Protein AF-A0A4V6JIU8-F1 (afdb_monomer)

InterPro domains:
  IPR015406 Tip attachment protein J, central straight fiber domain [PF09327] (218-352)
  IPR053171 Viral Tip Attachment Protein [PTHR36251] (140-351)

Foldseek 3Di:
DDPVVVVVVVVVVVVVVVVVVVVVVVVVVVVVVVVVVVVVVVVVVVVVVVVVVVVVVVVVVVVVVVVVVVVVVVVVVVVVVVVVVVVVVVVVVVVVVVVVVVVVVVVVVVVVVVVVVVVVVVVVVVVVVVVVVVVVVVVVVVVVVVVVVVVVVVVVVVVVVVVVVVVVVVVVVVVVVVVVVVVVVVVVVVVVVVVVVVVVVVVVVVVVVVVVVVVVCVVVCVVPVPPDDDDDDDDDPDDDDDDPDDDGDDFDFDWDQDPVGDTDTDTDDQKDWDWDADPVGTHTQWMCHPNDIDHDDDDDPDDDDPDDDDPFKDWDPPDPVPLQDTWIATPVGDIHDNDDDDDDDDDDPDDDD

Mean predicted aligned error: 21.19 Å

Radius of gyration: 109.23 Å; Cα contacts (8 Å, |Δi|>4): 117; chains: 1; bounding box: 190×85×287 Å

pLDDT: mean 83.74, std 17.29, range [31.28, 98.56]

Structure (mmCIF, N/CA/C/O backbone):
data_AF-A0A4V6JIU8-F1
#
_entry.id   AF-A0A4V6JIU8-F1
#
loop_
_atom_site.group_PDB
_atom_site.id
_atom_site.type_symbol
_atom_site.label_atom_id
_atom_site.label_alt_id
_atom_site.label_comp_id
_atom_site.label_asym_id
_atom_site.label_entity_id
_atom_site.label_seq_id
_atom_site.pdbx_PDB_ins_code
_atom_site.Cartn_x
_atom_site.Cartn_y
_atom_site.Cartn_z
_atom_site.occupancy
_atom_site.B_iso_or_equiv
_atom_site.auth_seq_id
_atom_site.auth_comp_id
_atom_site.auth_asym_id
_atom_site.auth_atom_id
_atom_site.pdbx_PDB_model_num
ATOM 1 N N . MET A 1 1 ? -87.586 -49.435 135.994 1.00 54.94 1 MET A N 1
ATOM 2 C CA . MET A 1 1 ? -86.436 -48.506 135.901 1.00 54.94 1 MET A CA 1
ATOM 3 C C . MET A 1 1 ? -86.926 -47.229 135.237 1.00 54.94 1 MET A C 1
ATOM 5 O O . MET A 1 1 ? -87.559 -47.324 134.200 1.00 54.94 1 MET A O 1
ATOM 9 N N . THR A 1 2 ? -86.737 -46.078 135.875 1.00 79.44 2 THR A N 1
ATOM 10 C CA . THR A 1 2 ? -87.380 -44.798 135.532 1.00 79.44 2 THR A CA 1
ATOM 11 C C . THR A 1 2 ? -86.776 -44.181 134.265 1.00 79.44 2 THR A C 1
ATOM 13 O O . THR A 1 2 ? -85.552 -44.145 134.151 1.00 79.44 2 THR A O 1
ATOM 16 N N . GLU A 1 3 ? -87.604 -43.649 133.362 1.00 81.38 3 GLU A N 1
ATOM 17 C CA . GLU A 1 3 ? -87.218 -42.985 132.094 1.00 81.38 3 GLU A CA 1
ATOM 18 C C . GLU A 1 3 ? -86.016 -42.027 132.219 1.00 81.38 3 GLU A C 1
ATOM 20 O O . GLU A 1 3 ? -85.135 -41.995 131.362 1.00 81.38 3 GLU A O 1
ATOM 25 N N . ARG A 1 4 ? -85.892 -41.339 133.362 1.00 86.69 4 ARG A N 1
ATOM 26 C CA . ARG A 1 4 ? -84.754 -40.468 133.696 1.00 86.69 4 ARG A CA 1
ATOM 27 C C . ARG A 1 4 ? -83.376 -41.140 133.552 1.00 86.69 4 ARG A C 1
ATOM 29 O O . ARG A 1 4 ? -82.464 -40.517 133.025 1.00 86.69 4 ARG A O 1
ATOM 36 N N . LYS A 1 5 ? -83.208 -42.397 133.990 1.00 87.25 5 LYS A N 1
ATOM 37 C CA . LYS A 1 5 ? -81.909 -43.105 133.908 1.00 87.25 5 LYS A CA 1
ATOM 38 C C . LYS A 1 5 ? -81.532 -43.485 132.468 1.00 87.25 5 LYS A C 1
ATOM 40 O O . LYS A 1 5 ? -80.350 -43.521 132.145 1.00 87.25 5 LYS A O 1
ATOM 45 N N . LYS A 1 6 ? -82.516 -43.752 131.595 1.00 88.62 6 LYS A N 1
ATOM 46 C CA . LYS A 1 6 ? -82.271 -43.989 130.159 1.00 88.62 6 LYS A CA 1
ATOM 47 C C . LYS A 1 6 ? -81.808 -42.713 129.460 1.00 88.62 6 LYS A C 1
ATOM 49 O O . LYS A 1 6 ? -80.865 -42.763 128.672 1.00 88.62 6 LYS A O 1
ATOM 54 N N . LEU A 1 7 ? -82.444 -41.583 129.776 1.00 90.50 7 LEU A N 1
ATOM 55 C CA . LEU A 1 7 ? -82.056 -40.281 129.240 1.00 90.50 7 LEU A CA 1
ATOM 56 C C . LEU A 1 7 ? -80.622 -39.920 129.649 1.00 90.50 7 LEU A C 1
ATOM 58 O O . LEU A 1 7 ? -79.820 -39.578 128.792 1.00 90.50 7 LEU A O 1
ATOM 62 N N . GLU A 1 8 ? -80.277 -40.080 130.928 1.00 91.00 8 GLU A N 1
ATOM 63 C CA . GLU A 1 8 ? -78.929 -39.820 131.457 1.00 91.00 8 GLU A CA 1
ATOM 64 C C . GLU A 1 8 ? -77.851 -40.681 130.773 1.00 91.00 8 GLU A C 1
ATOM 66 O O . GLU A 1 8 ? -76.816 -40.167 130.355 1.00 91.00 8 GLU A O 1
ATOM 71 N N . SER A 1 9 ? -78.121 -41.975 130.561 1.00 91.81 9 SER A N 1
ATOM 72 C CA . SER A 1 9 ? -77.225 -42.849 129.791 1.00 91.81 9 SER A CA 1
ATOM 73 C C . SER A 1 9 ? -77.065 -42.385 128.342 1.00 91.81 9 SER A C 1
ATOM 75 O O . SER A 1 9 ? -75.952 -42.382 127.830 1.00 91.81 9 SER A O 1
ATOM 77 N N . THR A 1 10 ? -78.159 -41.986 127.688 1.00 92.88 10 THR A N 1
ATOM 78 C CA . THR A 1 10 ? -78.137 -41.512 126.294 1.00 92.88 10 THR A CA 1
ATOM 79 C C . THR A 1 10 ? -77.336 -40.219 126.170 1.00 92.88 10 THR A C 1
ATOM 81 O O . THR A 1 10 ? -76.515 -40.088 125.269 1.00 92.88 10 THR A O 1
ATOM 84 N N . VAL A 1 11 ? -77.522 -39.283 127.106 1.00 94.62 11 VAL A N 1
ATOM 85 C CA . VAL A 1 11 ? -76.766 -38.025 127.163 1.00 94.62 11 VAL A CA 1
ATOM 86 C C . VAL A 1 11 ? -75.270 -38.294 127.330 1.00 94.62 11 VAL A C 1
ATOM 88 O O . VAL A 1 11 ? -74.477 -37.725 126.587 1.00 94.62 11 VAL A O 1
ATOM 91 N N . ASN A 1 12 ? -74.873 -39.198 128.230 1.00 93.12 12 ASN A N 1
ATOM 92 C CA . ASN A 1 12 ? -73.460 -39.538 128.430 1.00 93.12 12 ASN A CA 1
ATOM 93 C C . ASN A 1 12 ? -72.838 -40.231 127.207 1.00 93.12 12 ASN A C 1
ATOM 95 O O . ASN A 1 12 ? -71.705 -39.920 126.841 1.00 93.12 12 ASN A O 1
ATOM 99 N N . THR A 1 13 ? -73.571 -41.134 126.546 1.00 95.25 13 THR A N 1
ATOM 100 C CA . THR A 1 13 ? -73.122 -41.746 125.286 1.00 95.25 13 THR A CA 1
ATOM 101 C C . THR A 1 13 ? -72.958 -40.693 124.192 1.00 95.25 13 THR A C 1
ATOM 103 O O . THR A 1 13 ? -71.910 -40.648 123.555 1.00 95.25 13 THR A O 1
ATOM 106 N N . ASN A 1 14 ? -73.933 -39.794 124.029 1.00 94.88 14 ASN A N 1
ATOM 107 C CA . ASN A 1 14 ? -73.854 -38.702 123.059 1.00 94.88 14 ASN A CA 1
ATOM 108 C C . ASN A 1 14 ? -72.670 -37.768 123.352 1.00 94.88 14 ASN A C 1
ATOM 110 O O . ASN A 1 14 ? -71.944 -37.409 122.433 1.00 94.88 14 ASN A O 1
ATOM 114 N N . GLN A 1 15 ? -72.426 -37.418 124.620 1.00 96.12 15 GLN A N 1
ATOM 115 C CA . GLN A 1 15 ? -71.279 -36.602 125.028 1.00 96.12 15 GLN A CA 1
ATOM 116 C C . GLN A 1 15 ? -69.945 -37.264 124.649 1.00 96.12 15 GLN A C 1
ATOM 118 O O . GLN A 1 15 ? -69.047 -36.589 124.141 1.00 96.12 15 GLN A O 1
ATOM 123 N N . ALA A 1 16 ? -69.810 -38.575 124.871 1.00 94.25 16 ALA A N 1
ATOM 124 C CA . ALA A 1 16 ? -68.614 -39.328 124.504 1.00 94.25 16 ALA A CA 1
ATOM 125 C C . ALA A 1 16 ? -68.415 -39.386 122.979 1.00 94.25 16 ALA A C 1
ATOM 127 O O . ALA A 1 16 ? -67.312 -39.120 122.507 1.00 94.25 16 ALA A O 1
ATOM 128 N N . SER A 1 17 ? -69.479 -39.653 122.212 1.00 95.81 17 SER A N 1
ATOM 129 C CA . SER A 1 17 ? -69.439 -39.640 120.744 1.00 95.81 17 SER A CA 1
ATOM 130 C C . SER A 1 17 ? -69.050 -38.270 120.190 1.00 95.81 17 SER A C 1
ATOM 132 O O . SER A 1 17 ? -68.140 -38.198 119.373 1.00 95.81 17 SER A O 1
ATOM 134 N N . VAL A 1 18 ? -69.653 -37.186 120.693 1.00 96.44 18 VAL A N 1
ATOM 135 C CA . VAL A 1 18 ? -69.305 -35.808 120.301 1.00 96.44 18 VAL A CA 1
ATOM 136 C C . VAL A 1 18 ? -67.845 -35.493 120.627 1.00 96.44 18 VAL A C 1
ATOM 138 O O . VAL A 1 18 ? -67.149 -34.883 119.822 1.00 96.44 18 VAL A O 1
ATOM 141 N N . THR A 1 19 ? -67.350 -35.927 121.789 1.00 95.81 19 THR A N 1
ATOM 142 C CA . THR A 1 19 ? -65.944 -35.715 122.177 1.00 95.81 19 THR A CA 1
ATOM 143 C C . THR A 1 19 ? -64.989 -36.459 121.242 1.00 95.81 19 THR A C 1
ATOM 145 O O . THR A 1 19 ? -63.968 -35.906 120.836 1.00 95.81 19 THR A O 1
ATOM 148 N N . GLN A 1 20 ? -65.318 -37.700 120.878 1.00 95.88 20 GLN A N 1
ATOM 149 C CA . GLN A 1 20 ? -64.511 -38.496 119.958 1.00 95.88 20 GLN A CA 1
ATOM 150 C C . GLN A 1 20 ? -64.521 -37.916 118.540 1.00 95.88 20 GLN A C 1
ATOM 152 O O . GLN A 1 20 ? -63.466 -37.814 117.921 1.00 95.88 20 GLN A O 1
ATOM 157 N N . GLU A 1 21 ? -65.682 -37.476 118.058 1.00 95.81 21 GLU A N 1
ATOM 158 C CA . GLU A 1 21 ? -65.826 -36.812 116.761 1.00 95.81 21 GLU A CA 1
ATOM 159 C C . GLU A 1 21 ? -65.028 -35.503 116.709 1.00 95.81 21 GLU A C 1
ATOM 161 O O . GLU A 1 21 ? -64.311 -35.259 115.742 1.00 95.81 21 GLU A O 1
ATOM 166 N N . LEU A 1 22 ? -65.047 -34.707 117.786 1.00 96.56 22 LEU A N 1
ATOM 167 C CA . LEU A 1 22 ? -64.247 -33.486 117.896 1.00 96.56 22 LEU A CA 1
ATOM 168 C C . LEU A 1 22 ? -62.737 -33.780 117.875 1.00 96.56 22 LEU A C 1
ATOM 170 O O . LEU A 1 22 ? -61.973 -33.051 117.239 1.00 96.56 22 LEU A O 1
ATOM 174 N N . ALA A 1 23 ? -62.297 -34.855 118.536 1.00 96.06 23 ALA A N 1
ATOM 175 C CA . ALA A 1 23 ? -60.904 -35.294 118.501 1.00 96.06 23 ALA A CA 1
ATOM 176 C C . ALA A 1 23 ? -60.476 -35.733 117.089 1.00 96.06 23 ALA A C 1
ATOM 178 O O . ALA A 1 23 ? -59.432 -35.293 116.608 1.00 96.06 23 ALA A O 1
ATOM 179 N N . THR A 1 24 ? -61.297 -36.530 116.394 1.00 96.69 24 THR A N 1
ATOM 180 C CA . THR A 1 24 ? -61.051 -36.923 114.996 1.00 96.69 24 THR A CA 1
ATOM 181 C C . THR A 1 24 ? -60.990 -35.708 114.076 1.00 96.69 24 THR A C 1
ATOM 183 O O . THR A 1 24 ? -60.041 -35.583 113.303 1.00 96.69 24 THR A O 1
ATOM 186 N N . LEU A 1 25 ? -61.937 -34.775 114.212 1.00 97.12 25 LEU A N 1
ATOM 187 C CA . LEU A 1 25 ? -61.959 -33.530 113.444 1.00 97.12 25 LEU A CA 1
ATOM 188 C C . LEU A 1 25 ? -60.674 -32.717 113.657 1.00 97.12 25 LEU A C 1
ATOM 190 O O . LEU A 1 25 ? -60.126 -32.161 112.710 1.00 97.12 25 LEU A O 1
ATOM 194 N N . THR A 1 26 ? -60.170 -32.677 114.892 1.00 96.88 26 THR A N 1
ATOM 195 C CA . THR A 1 26 ? -58.933 -31.961 115.234 1.00 96.88 26 THR A CA 1
ATOM 196 C C . THR A 1 26 ? -57.729 -32.591 114.528 1.00 96.88 26 THR A C 1
ATOM 198 O O . THR A 1 26 ? -56.961 -31.885 113.878 1.00 96.88 26 THR A O 1
ATOM 201 N N . THR A 1 27 ? -57.593 -33.920 114.565 1.00 96.88 27 THR A N 1
ATOM 202 C CA . THR A 1 27 ? -56.516 -34.634 113.856 1.00 96.88 27 THR A CA 1
ATOM 203 C C . THR A 1 27 ? -56.599 -34.454 112.336 1.00 96.88 27 THR A C 1
ATOM 205 O O . THR A 1 27 ? -55.574 -34.252 111.683 1.00 96.88 27 THR A O 1
ATOM 208 N N . GLU A 1 28 ? -57.800 -34.484 111.750 1.00 97.25 28 GLU A N 1
ATOM 209 C CA . GLU A 1 28 ? -57.987 -34.207 110.320 1.00 97.25 28 GLU A CA 1
ATOM 210 C C . GLU A 1 28 ? -57.588 -32.773 109.959 1.00 97.25 28 GLU A C 1
ATOM 212 O O . GLU A 1 28 ? -56.907 -32.564 108.953 1.00 97.25 28 GLU A O 1
ATOM 217 N N . GLN A 1 29 ? -57.950 -31.789 110.788 1.00 97.19 29 GLN A N 1
ATOM 218 C CA . GLN A 1 29 ? -57.559 -30.392 110.592 1.00 97.19 29 GLN A CA 1
ATOM 219 C C . GLN A 1 29 ? -56.037 -30.204 110.670 1.00 97.19 29 GLN A C 1
ATOM 221 O O . GLN A 1 29 ? -55.469 -29.509 109.827 1.00 97.19 29 GLN A O 1
ATOM 226 N N . GLU A 1 30 ? -55.351 -30.856 111.611 1.00 96.88 30 GLU A N 1
ATOM 227 C CA . GLU A 1 30 ? -53.884 -30.828 111.716 1.00 96.88 30 GLU A CA 1
ATOM 228 C C . GLU A 1 30 ? -53.197 -31.473 110.494 1.00 96.88 30 GLU A C 1
ATOM 230 O O . GLU A 1 30 ? -52.220 -30.934 109.953 1.00 96.88 30 GLU A O 1
ATOM 235 N N . ALA A 1 31 ? -53.728 -32.596 109.997 1.00 96.75 31 ALA A N 1
ATOM 236 C CA . ALA A 1 31 ? -53.226 -33.265 108.796 1.00 96.75 31 ALA A CA 1
ATOM 237 C C . ALA A 1 31 ? -53.450 -32.424 107.524 1.00 96.75 31 ALA A C 1
ATOM 239 O O . ALA A 1 31 ? -52.552 -32.301 106.678 1.00 96.75 31 ALA A O 1
ATOM 240 N N . GLN A 1 32 ? -54.621 -31.791 107.399 1.00 97.62 32 GLN A N 1
ATOM 241 C CA . GLN A 1 32 ? -54.926 -30.852 106.318 1.00 97.62 32 GLN A CA 1
ATOM 242 C C . GLN A 1 32 ? -54.009 -29.624 106.372 1.00 97.62 32 GLN A C 1
ATOM 244 O O . GLN A 1 32 ? -53.455 -29.241 105.341 1.00 97.62 32 GLN A O 1
ATOM 249 N N . ALA A 1 33 ? -53.771 -29.053 107.556 1.00 97.38 33 ALA A N 1
ATOM 250 C CA . ALA A 1 33 ? -52.857 -27.926 107.742 1.00 97.38 33 ALA A CA 1
ATOM 251 C C . ALA A 1 33 ? -51.415 -28.278 107.333 1.00 97.38 33 ALA A C 1
ATOM 253 O O . ALA A 1 33 ? -50.749 -27.498 106.648 1.00 97.38 33 ALA A O 1
ATOM 254 N N . THR A 1 34 ? -50.950 -29.483 107.676 1.00 97.50 34 THR A N 1
ATOM 255 C CA . THR A 1 34 ? -49.629 -29.989 107.266 1.00 97.50 34 THR A CA 1
ATOM 256 C C . THR A 1 34 ? -49.530 -30.130 105.745 1.00 97.50 34 THR A C 1
ATOM 258 O O . THR A 1 34 ? -48.559 -29.677 105.135 1.00 97.50 34 THR A O 1
ATOM 261 N N . THR A 1 35 ? -50.560 -30.697 105.111 1.00 97.69 35 THR A N 1
ATOM 262 C CA . THR A 1 35 ? -50.629 -30.847 103.647 1.00 97.69 35 THR A CA 1
ATOM 263 C C . THR A 1 35 ? -50.639 -29.487 102.946 1.00 97.69 35 THR A C 1
ATOM 265 O O . THR A 1 35 ? -49.903 -29.286 101.978 1.00 97.69 35 THR A O 1
ATOM 268 N N . LEU A 1 36 ? -51.414 -28.527 103.464 1.00 97.75 36 LEU A N 1
ATOM 269 C CA . LEU A 1 36 ? -51.497 -27.165 102.935 1.00 97.75 36 LEU A CA 1
ATOM 270 C C . LEU A 1 36 ? -50.144 -26.444 103.020 1.00 97.75 36 LEU A C 1
ATOM 272 O O . LEU A 1 36 ? -49.711 -25.841 102.040 1.00 97.75 36 LEU A O 1
ATOM 276 N N . SER A 1 37 ? -49.434 -26.582 104.143 1.00 97.62 37 SER A N 1
ATOM 277 C CA . SER A 1 37 ? -48.078 -26.047 104.324 1.00 97.62 37 SER A CA 1
ATOM 278 C C . SER A 1 37 ? -47.068 -26.655 103.331 1.00 97.62 37 SER A C 1
ATOM 280 O O . SER A 1 37 ? -46.251 -25.946 102.726 1.00 97.62 37 SER A O 1
ATOM 282 N N . GLY A 1 38 ? -47.162 -27.965 103.074 1.00 98.06 38 GLY A N 1
ATOM 283 C CA . GLY A 1 38 ? -46.351 -28.660 102.068 1.00 98.06 38 GLY A CA 1
ATOM 284 C C . GLY A 1 38 ? -46.628 -28.193 100.632 1.00 98.06 38 GLY A C 1
ATOM 285 O O . GLY A 1 38 ? -45.689 -27.945 99.862 1.00 98.06 38 GLY A O 1
ATOM 286 N N . LEU A 1 39 ? -47.905 -28.005 100.280 1.00 98.00 39 LEU A N 1
ATOM 287 C CA . LEU A 1 39 ? -48.314 -27.425 98.997 1.00 98.00 39 LEU A CA 1
ATOM 288 C C . LEU A 1 39 ? -47.786 -25.998 98.847 1.00 98.00 39 LEU A C 1
ATOM 290 O O . LEU A 1 39 ? -47.181 -25.683 97.826 1.00 98.00 39 LEU A O 1
ATOM 294 N N . GLN A 1 40 ? -47.943 -25.160 99.871 1.00 97.94 40 GLN A N 1
ATOM 295 C CA . GLN A 1 40 ? -47.471 -23.775 99.873 1.00 97.94 40 GLN A CA 1
ATOM 296 C C . GLN A 1 40 ? -45.950 -23.698 99.666 1.00 97.94 40 GLN A C 1
ATOM 298 O O . GLN A 1 40 ? -45.467 -22.879 98.882 1.00 97.94 40 GLN A O 1
ATOM 303 N N . THR A 1 41 ? -45.196 -24.615 100.278 1.00 97.94 41 THR A N 1
ATOM 304 C CA . THR A 1 41 ? -43.746 -24.747 100.061 1.00 97.94 41 THR A CA 1
ATOM 305 C C . THR A 1 41 ? -43.412 -25.147 98.620 1.00 97.94 41 THR A C 1
ATOM 307 O O . THR A 1 41 ? -42.518 -24.562 98.005 1.00 97.94 41 THR A O 1
ATOM 310 N N . THR A 1 42 ? -44.117 -26.132 98.058 1.00 97.81 42 THR A N 1
ATOM 311 C CA . THR A 1 42 ? -43.897 -26.597 96.676 1.00 97.81 42 THR A CA 1
ATOM 312 C C . THR A 1 42 ? -44.240 -25.514 95.658 1.00 97.81 42 THR A C 1
ATOM 314 O O . THR A 1 42 ? -43.448 -25.251 94.756 1.00 97.81 42 THR A O 1
ATOM 317 N N . VAL A 1 43 ? -45.372 -24.829 95.838 1.00 98.12 43 VAL A N 1
ATOM 318 C CA . VAL A 1 43 ? -45.775 -23.683 95.016 1.00 98.12 43 VAL A CA 1
ATOM 319 C C . VAL A 1 43 ? -44.719 -22.584 95.092 1.00 98.12 43 VAL A C 1
ATOM 321 O O . VAL A 1 43 ? -44.287 -22.106 94.050 1.00 98.12 43 VAL A O 1
ATOM 324 N N . GLY A 1 44 ? -44.207 -22.254 96.283 1.00 98.06 44 GLY A N 1
ATOM 325 C CA . GLY A 1 44 ? -43.120 -21.282 96.437 1.00 98.06 44 GLY A CA 1
ATOM 326 C C . GLY A 1 44 ? -41.843 -21.664 95.674 1.00 98.06 44 GLY A C 1
ATOM 327 O O . GLY A 1 44 ? -41.258 -20.828 94.981 1.00 98.06 44 GLY A O 1
ATOM 328 N N . LYS A 1 45 ? -41.430 -22.939 95.735 1.00 98.06 45 LYS A N 1
ATOM 329 C CA . LYS A 1 45 ? -40.288 -23.455 94.955 1.00 98.06 45 LYS A CA 1
ATOM 330 C C . LYS A 1 45 ? -40.541 -23.381 93.447 1.00 98.06 45 LYS A C 1
ATOM 332 O O . LYS A 1 45 ? -39.639 -22.976 92.714 1.00 98.06 45 LYS A O 1
ATOM 337 N N . ASN A 1 46 ? -41.744 -23.733 92.994 1.00 97.75 46 ASN A N 1
ATOM 338 C CA . ASN A 1 46 ? -42.125 -23.678 91.583 1.00 97.75 46 ASN A CA 1
ATOM 339 C C . ASN A 1 46 ? -42.155 -22.238 91.066 1.00 97.75 46 ASN A C 1
ATOM 341 O O . ASN A 1 46 ? -41.571 -21.974 90.021 1.00 97.75 46 ASN A O 1
ATOM 345 N N . THR A 1 47 ? -42.728 -21.296 91.818 1.00 98.25 47 THR A N 1
ATOM 346 C CA . THR A 1 47 ? -42.703 -19.865 91.482 1.00 98.25 47 THR A CA 1
ATOM 347 C C . THR A 1 47 ? -41.268 -19.372 91.319 1.00 98.25 47 THR A C 1
ATOM 349 O O . THR A 1 47 ? -40.941 -18.764 90.305 1.00 98.25 47 THR A O 1
ATOM 352 N N . ALA A 1 48 ? -40.373 -19.709 92.254 1.00 97.81 48 ALA A N 1
ATOM 353 C CA . ALA A 1 48 ? -38.964 -19.331 92.152 1.00 97.81 48 ALA A CA 1
ATOM 354 C C . ALA A 1 48 ? -38.254 -19.966 90.940 1.00 97.81 48 ALA A C 1
ATOM 356 O O . ALA A 1 48 ? -37.402 -19.326 90.323 1.00 97.81 48 ALA A O 1
ATOM 357 N N . ALA A 1 49 ? -38.575 -21.217 90.593 1.00 98.12 49 ALA A N 1
ATOM 358 C CA . ALA A 1 49 ? -38.031 -21.880 89.408 1.00 98.12 49 ALA A CA 1
ATOM 359 C C . ALA A 1 49 ? -38.534 -21.231 88.108 1.00 98.12 49 ALA A C 1
ATOM 361 O O . ALA A 1 49 ? -37.722 -20.964 87.225 1.00 98.12 49 ALA A O 1
ATOM 362 N N . ILE A 1 50 ? -39.831 -20.915 88.026 1.00 98.12 50 ILE A N 1
ATOM 363 C CA . ILE A 1 50 ? -40.448 -20.207 86.895 1.00 98.12 50 ILE A CA 1
ATOM 364 C C . ILE A 1 50 ? -39.776 -18.845 86.704 1.00 98.12 50 ILE A C 1
ATOM 366 O O . ILE A 1 50 ? -39.286 -18.566 85.617 1.00 98.12 50 ILE A O 1
ATOM 370 N N . THR A 1 51 ? -39.612 -18.053 87.769 1.00 97.94 51 THR A N 1
ATOM 371 C CA . THR A 1 51 ? -38.929 -16.751 87.684 1.00 97.94 51 THR A CA 1
ATOM 372 C C . THR A 1 51 ? -37.485 -16.871 87.184 1.00 97.94 51 THR A C 1
ATOM 374 O O . THR A 1 51 ? -37.024 -16.027 86.416 1.00 97.94 51 THR A O 1
ATOM 377 N N . ARG A 1 52 ? -36.749 -17.922 87.580 1.00 98.31 52 ARG A N 1
ATOM 378 C CA . ARG A 1 52 ? -35.395 -18.166 87.051 1.00 98.31 52 ARG A CA 1
ATOM 379 C C . ARG A 1 52 ? -35.410 -18.522 85.565 1.00 98.31 52 ARG A C 1
ATOM 381 O O . ARG A 1 52 ? -34.533 -18.058 84.842 1.00 98.31 52 ARG A O 1
ATOM 388 N N . ILE A 1 53 ? -36.379 -19.321 85.117 1.00 98.25 53 ILE A N 1
ATOM 389 C CA . ILE A 1 53 ? -36.540 -19.679 83.701 1.00 98.25 53 ILE A CA 1
ATOM 390 C C . ILE A 1 53 ? -36.904 -18.441 82.879 1.00 98.25 53 ILE A C 1
ATOM 392 O O . ILE A 1 53 ? -36.251 -18.195 81.871 1.00 98.25 53 ILE A O 1
ATOM 396 N N . ASP A 1 54 ? -37.855 -17.623 83.332 1.00 98.31 54 ASP A N 1
ATOM 397 C CA . ASP A 1 54 ? -38.236 -16.376 82.654 1.00 98.31 54 ASP A CA 1
ATOM 398 C C . ASP A 1 54 ? -37.034 -15.443 82.491 1.00 98.31 54 ASP A C 1
ATOM 400 O O . ASP A 1 54 ? -36.792 -14.904 81.408 1.00 98.31 54 ASP A O 1
ATOM 404 N N . LYS A 1 55 ? -36.219 -15.308 83.547 1.00 97.88 55 LYS A N 1
ATOM 405 C CA . LYS A 1 55 ? -34.981 -14.529 83.488 1.00 97.88 55 LYS A CA 1
ATOM 406 C C . LYS A 1 55 ? -33.985 -15.115 82.485 1.00 97.88 55 LYS A C 1
ATOM 408 O O . LYS A 1 55 ? -33.442 -14.364 81.683 1.00 97.88 55 LYS A O 1
ATOM 413 N N . ALA A 1 56 ? -33.773 -16.431 82.490 1.00 97.94 56 ALA A N 1
ATOM 414 C CA . ALA A 1 56 ? -32.859 -17.094 81.560 1.00 97.94 56 ALA A CA 1
ATOM 415 C C . ALA A 1 56 ? -33.317 -16.975 80.095 1.00 97.94 56 ALA A C 1
ATOM 417 O O . ALA A 1 56 ? -32.494 -16.726 79.216 1.00 97.94 56 ALA A O 1
ATOM 418 N N . VAL A 1 57 ? -34.620 -17.098 79.825 1.00 98.31 57 VAL A N 1
ATOM 419 C CA . VAL A 1 57 ? -35.203 -16.904 78.488 1.00 98.31 57 VAL A CA 1
ATOM 420 C C . VAL A 1 57 ? -35.037 -15.455 78.040 1.00 98.31 57 VAL A C 1
ATOM 422 O O . VAL A 1 57 ? -34.609 -15.215 76.913 1.00 98.31 57 VAL A O 1
ATOM 425 N N . SER A 1 58 ? -35.313 -14.488 78.919 1.00 98.06 58 SER A N 1
ATOM 426 C CA . SER A 1 58 ? -35.106 -13.067 78.630 1.00 98.06 58 SER A CA 1
ATOM 427 C C . SER A 1 58 ? -33.641 -12.759 78.309 1.00 98.06 58 SER A C 1
ATOM 429 O O . SER A 1 58 ? -33.361 -12.095 77.312 1.00 98.06 58 SER A O 1
ATOM 431 N N . ASP A 1 59 ? -32.706 -13.263 79.116 1.00 97.88 59 ASP A N 1
ATOM 432 C CA . ASP A 1 59 ? -31.269 -13.061 78.911 1.00 97.88 59 ASP A CA 1
ATOM 433 C C . ASP A 1 59 ? -30.793 -13.714 77.608 1.00 97.88 59 ASP A C 1
ATOM 435 O O . ASP A 1 59 ? -30.047 -13.104 76.842 1.00 97.88 59 ASP A O 1
ATOM 439 N N . ASN A 1 60 ? -31.273 -14.924 77.305 1.00 98.12 60 ASN A N 1
ATOM 440 C CA . ASN A 1 60 ? -30.960 -15.610 76.056 1.00 98.12 60 ASN 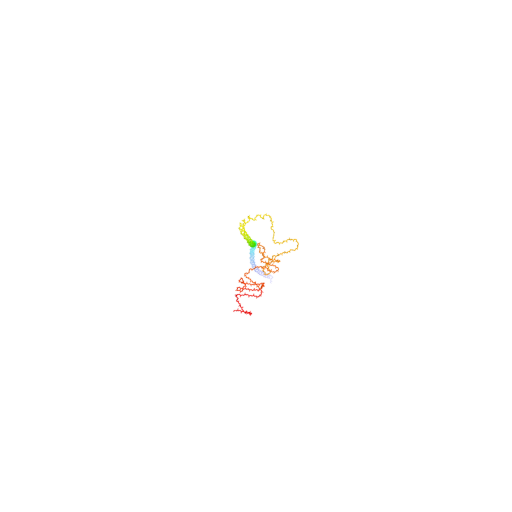A CA 1
ATOM 441 C C . ASN A 1 60 ? -31.518 -14.860 74.836 1.00 98.12 60 ASN A C 1
ATOM 443 O O . ASN A 1 60 ? -30.805 -14.687 73.851 1.00 98.12 60 ASN A O 1
ATOM 447 N N . ASN A 1 61 ? -32.754 -14.359 74.903 1.00 97.88 61 ASN A N 1
ATOM 448 C CA . ASN A 1 61 ? -33.345 -13.553 73.833 1.00 97.88 61 ASN A CA 1
ATOM 449 C C . ASN A 1 61 ? -32.561 -12.252 73.615 1.00 97.88 61 ASN A C 1
ATOM 451 O O . ASN A 1 61 ? -32.335 -11.849 72.471 1.00 97.88 61 ASN A O 1
ATOM 455 N N . GLN A 1 62 ? -32.101 -11.613 74.694 1.00 97.94 62 GLN A N 1
ATOM 456 C CA . GLN A 1 62 ? -31.260 -10.423 74.610 1.00 97.94 62 GLN A CA 1
ATOM 457 C C . GLN A 1 62 ? -29.902 -10.745 73.967 1.00 97.94 62 GLN A C 1
ATOM 459 O O . GLN A 1 62 ? -29.499 -10.055 73.031 1.00 97.94 62 GLN A O 1
ATOM 464 N N . ALA A 1 63 ? -29.245 -11.834 74.376 1.00 97.81 63 ALA A N 1
ATOM 465 C CA . ALA A 1 63 ? -27.981 -12.285 73.793 1.00 97.81 63 ALA A CA 1
ATOM 466 C C . ALA A 1 63 ? -28.113 -12.652 72.303 1.00 97.81 63 ALA A C 1
ATOM 468 O O . ALA A 1 63 ? -27.289 -12.233 71.490 1.00 97.81 63 ALA A O 1
ATOM 469 N N . GLN A 1 64 ? -29.170 -13.377 71.922 1.00 98.19 64 GLN A N 1
ATOM 470 C CA . GLN A 1 64 ? -29.460 -13.715 70.525 1.00 98.19 64 GLN A CA 1
ATOM 471 C C . GLN A 1 64 ? -29.743 -12.467 69.684 1.00 98.19 64 GLN A C 1
ATOM 473 O O . GLN A 1 64 ? -29.252 -12.366 68.561 1.00 98.19 64 GLN A O 1
ATOM 478 N N . THR A 1 65 ? -30.466 -11.487 70.233 1.00 98.12 65 THR A N 1
ATOM 479 C CA . THR A 1 65 ? -30.720 -10.204 69.561 1.00 98.12 65 THR A CA 1
ATOM 480 C C . THR A 1 65 ? -29.416 -9.444 69.316 1.00 98.12 65 THR A C 1
ATOM 482 O O . THR A 1 65 ? -29.185 -8.961 68.208 1.00 98.12 65 THR A O 1
ATOM 485 N N . SER A 1 66 ? -28.526 -9.380 70.311 1.00 98.00 66 SER A N 1
ATOM 486 C CA . SER A 1 66 ? -27.206 -8.758 70.160 1.00 98.00 66 SER A CA 1
ATOM 487 C C . SER A 1 66 ? -26.329 -9.485 69.136 1.00 98.00 66 SER A C 1
ATOM 489 O O . SER A 1 66 ? -25.703 -8.834 68.301 1.00 98.00 66 SER A O 1
ATOM 491 N N . ALA A 1 67 ? -26.314 -10.821 69.148 1.00 98.19 67 ALA A N 1
ATOM 492 C CA . ALA A 1 67 ? -25.570 -11.617 68.173 1.00 98.19 67 ALA A CA 1
ATOM 493 C C . ALA A 1 67 ? -26.102 -11.410 66.745 1.00 98.19 67 ALA A C 1
ATOM 495 O O . ALA A 1 67 ? -25.320 -11.206 65.817 1.00 98.19 67 ALA A O 1
ATOM 496 N N . LEU A 1 68 ? -27.427 -11.386 66.569 1.00 98.38 68 LEU A N 1
ATOM 497 C CA . LEU A 1 68 ? -28.061 -11.129 65.278 1.00 98.38 68 LEU A CA 1
ATOM 498 C C . LEU A 1 68 ? -27.749 -9.718 64.763 1.00 98.38 68 LEU A C 1
ATOM 500 O O . LEU A 1 68 ? -27.456 -9.552 63.580 1.00 98.38 68 LEU A O 1
ATOM 504 N N . ALA A 1 69 ? -27.753 -8.712 65.641 1.00 98.06 69 ALA A N 1
ATOM 505 C CA . ALA A 1 69 ? -27.370 -7.347 65.286 1.00 98.06 69 ALA A CA 1
ATOM 506 C C . ALA A 1 69 ? -25.906 -7.262 64.818 1.00 98.06 69 ALA A C 1
ATOM 508 O O . ALA A 1 69 ? -25.622 -6.596 63.823 1.00 98.06 69 ALA A O 1
ATOM 509 N N . ALA A 1 70 ? -24.989 -7.977 65.479 1.00 98.25 70 ALA A N 1
ATOM 510 C CA . ALA A 1 70 ? -23.587 -8.045 65.072 1.00 98.25 70 ALA A CA 1
ATOM 511 C C . ALA A 1 70 ? -23.416 -8.728 63.704 1.00 98.25 70 ALA A C 1
ATOM 513 O O . ALA A 1 70 ? -22.749 -8.182 62.826 1.00 98.25 70 ALA A O 1
ATOM 514 N N . VAL A 1 71 ? -24.077 -9.871 63.481 1.00 98.38 71 VAL A N 1
ATOM 515 C CA . VAL A 1 71 ? -24.065 -10.570 62.182 1.00 98.38 71 VAL A CA 1
ATOM 516 C C . VAL A 1 71 ? -24.638 -9.686 61.078 1.00 98.38 71 VAL A C 1
ATOM 518 O O . VAL A 1 71 ? -24.065 -9.619 59.988 1.00 98.38 71 VAL A O 1
ATOM 521 N N . LYS A 1 72 ? -25.732 -8.965 61.352 1.00 98.38 72 LYS A N 1
ATOM 522 C CA . LYS A 1 72 ? -26.310 -8.011 60.403 1.00 98.38 72 LYS A CA 1
ATOM 523 C C . LYS A 1 72 ? -25.317 -6.899 60.069 1.00 98.38 72 LYS A C 1
ATOM 525 O O . LYS A 1 72 ? -25.102 -6.637 58.893 1.00 98.38 72 LYS A O 1
ATOM 530 N N . ALA A 1 73 ? -24.665 -6.305 61.067 1.00 98.19 73 ALA A N 1
ATOM 531 C CA . ALA A 1 73 ? -23.665 -5.262 60.846 1.00 98.19 73 ALA A CA 1
ATOM 532 C C . ALA A 1 73 ? -22.481 -5.759 59.995 1.00 98.19 73 ALA A C 1
ATOM 534 O O . ALA A 1 73 ? -22.058 -5.069 59.069 1.00 98.19 73 ALA A O 1
ATOM 535 N N . THR A 1 74 ? -21.977 -6.971 60.251 1.00 98.38 74 THR A N 1
ATOM 536 C CA . THR A 1 74 ? -20.941 -7.597 59.415 1.00 98.38 74 THR A CA 1
ATOM 537 C C . THR A 1 74 ? -21.438 -7.857 57.995 1.00 98.38 74 THR A C 1
ATOM 539 O O . THR A 1 74 ? -20.710 -7.608 57.041 1.00 98.38 74 THR A O 1
ATOM 542 N N . THR A 1 75 ? -22.676 -8.323 57.833 1.00 98.50 75 THR A N 1
ATOM 543 C CA . THR A 1 75 ? -23.264 -8.610 56.515 1.00 98.50 75 THR A CA 1
ATOM 544 C C . THR A 1 75 ? -23.473 -7.332 55.703 1.00 98.50 75 THR A C 1
ATOM 546 O O . THR A 1 75 ? -23.114 -7.286 54.526 1.00 98.50 75 THR A O 1
ATOM 549 N N . ASP A 1 76 ? -23.984 -6.273 56.332 1.00 98.31 76 ASP A N 1
ATOM 550 C CA . ASP A 1 76 ? -24.154 -4.956 55.715 1.00 98.31 76 ASP A CA 1
ATOM 551 C C . ASP A 1 76 ? -22.789 -4.373 55.309 1.00 98.31 76 ASP A C 1
ATOM 553 O O . ASP A 1 76 ? -22.627 -3.889 54.188 1.00 98.31 76 ASP A O 1
ATOM 557 N N . LYS A 1 77 ? -21.775 -4.489 56.183 1.00 98.31 77 LYS A N 1
ATOM 558 C CA . LYS A 1 77 ? -20.398 -4.079 55.880 1.00 98.31 77 LYS A CA 1
ATOM 559 C C . LYS A 1 77 ? -19.823 -4.861 54.699 1.00 98.31 77 LYS A C 1
ATOM 561 O O . LYS A 1 77 ? -19.328 -4.245 53.765 1.00 98.31 77 LYS A O 1
ATOM 566 N N . ASN A 1 78 ? -19.934 -6.189 54.703 1.00 98.38 78 ASN A N 1
ATOM 567 C CA . ASN A 1 78 ? -19.458 -7.026 53.602 1.00 98.38 78 ASN A CA 1
ATOM 568 C C . ASN A 1 78 ? -20.157 -6.666 52.285 1.00 98.38 78 ASN A C 1
ATOM 570 O O . ASN A 1 78 ? -19.513 -6.627 51.244 1.00 98.38 78 ASN A O 1
ATOM 574 N N . THR A 1 79 ? -21.455 -6.357 52.325 1.00 98.56 79 THR A N 1
ATOM 575 C CA . THR A 1 79 ? -22.211 -5.912 51.145 1.00 98.56 79 THR A CA 1
ATOM 576 C C . THR A 1 79 ? -21.656 -4.594 50.594 1.00 98.56 79 THR A C 1
ATOM 578 O O . THR A 1 79 ? -21.453 -4.467 49.386 1.00 98.56 79 THR A O 1
ATOM 581 N N . ALA A 1 80 ? -21.350 -3.629 51.467 1.00 98.12 80 ALA A N 1
ATOM 582 C CA . ALA A 1 80 ? -20.743 -2.357 51.078 1.00 98.12 80 ALA A CA 1
ATOM 583 C C . ALA A 1 80 ? -19.307 -2.523 50.545 1.00 98.12 80 ALA A C 1
ATOM 585 O O . ALA A 1 80 ? -18.962 -1.945 49.511 1.00 98.12 80 ALA A O 1
ATOM 586 N N . ASP A 1 81 ? -18.490 -3.344 51.208 1.00 98.38 81 ASP A N 1
ATOM 587 C CA . ASP A 1 81 ? -17.110 -3.632 50.806 1.00 98.38 81 ASP A CA 1
ATOM 588 C C . ASP A 1 81 ? -17.090 -4.336 49.427 1.00 98.38 81 ASP A C 1
ATOM 590 O O . ASP A 1 81 ? -16.334 -3.938 48.540 1.00 98.38 81 ASP A O 1
ATOM 594 N N . ILE A 1 82 ? -17.994 -5.298 49.180 1.00 98.38 82 ILE A N 1
ATOM 595 C CA . ILE A 1 82 ? -18.163 -5.966 47.873 1.00 98.38 82 ILE A CA 1
ATOM 596 C C . ILE A 1 82 ? -18.618 -4.983 46.788 1.00 98.38 82 ILE A C 1
ATOM 598 O O . ILE A 1 82 ? -18.105 -5.022 45.668 1.00 98.38 82 ILE A O 1
ATOM 602 N N . SER A 1 83 ? -19.568 -4.093 47.088 1.00 98.25 83 SER A N 1
ATOM 603 C CA . SER A 1 83 ? -20.020 -3.071 46.133 1.00 98.25 83 SER A CA 1
ATOM 604 C C . SER A 1 83 ? -18.891 -2.106 45.763 1.00 98.25 83 SER A C 1
ATOM 606 O O . SER A 1 83 ? -18.758 -1.710 44.602 1.00 98.25 83 SER A O 1
ATOM 608 N N . THR A 1 84 ? -18.061 -1.746 46.742 1.00 98.44 84 THR A N 1
ATOM 609 C CA . THR A 1 84 ? -16.884 -0.895 46.542 1.00 98.44 84 THR A CA 1
ATOM 610 C C . THR A 1 84 ? -15.856 -1.593 45.653 1.00 98.44 84 THR A C 1
ATOM 612 O O . THR A 1 84 ? -15.422 -1.014 44.661 1.00 98.44 84 THR A O 1
ATOM 615 N N . GLU A 1 85 ? -15.533 -2.858 45.934 1.00 98.38 85 GLU A N 1
ATOM 616 C CA . GLU A 1 85 ? -14.619 -3.665 45.112 1.00 98.38 85 GLU A CA 1
ATOM 617 C C . GLU A 1 85 ? -15.146 -3.862 43.682 1.00 98.38 85 GLU A C 1
ATOM 619 O O . GLU A 1 85 ? -14.395 -3.749 42.716 1.00 98.38 85 GLU A O 1
ATOM 624 N N . THR A 1 86 ? -16.450 -4.102 43.521 1.00 98.50 86 THR A N 1
ATOM 625 C CA . THR A 1 86 ? -17.091 -4.237 42.200 1.00 98.50 86 THR A CA 1
ATOM 626 C C . THR A 1 86 ? -16.941 -2.956 41.378 1.00 98.50 86 THR A C 1
ATOM 628 O O . THR A 1 86 ? -16.635 -3.009 40.184 1.00 98.50 86 THR A O 1
ATOM 631 N N . THR A 1 87 ? -17.106 -1.799 42.024 1.00 98.12 87 THR A N 1
ATOM 632 C CA . THR A 1 87 ? -16.917 -0.488 41.390 1.00 98.12 87 THR A CA 1
ATOM 633 C C . THR A 1 87 ? -15.450 -0.284 41.008 1.00 98.12 87 THR A C 1
ATOM 635 O O . THR A 1 87 ? -15.158 0.004 39.850 1.00 98.12 87 THR A O 1
ATOM 638 N N . ALA A 1 88 ? -14.517 -0.548 41.929 1.00 98.12 88 ALA A N 1
ATOM 639 C CA . ALA A 1 88 ? -13.080 -0.428 41.681 1.00 98.12 88 ALA A CA 1
ATOM 640 C C . ALA A 1 88 ? -12.599 -1.325 40.525 1.00 98.12 88 ALA A C 1
ATOM 642 O O . ALA A 1 88 ? -11.802 -0.886 39.694 1.00 98.12 88 ALA A O 1
ATOM 643 N N . ARG A 1 89 ? -13.110 -2.560 40.425 1.00 98.25 89 ARG A N 1
ATOM 644 C CA . ARG A 1 89 ? -12.822 -3.463 39.299 1.00 98.25 89 ARG A CA 1
ATOM 645 C C . ARG A 1 89 ? -13.386 -2.950 37.984 1.00 98.25 89 ARG A C 1
ATOM 647 O O . ARG A 1 89 ? -12.667 -2.947 36.996 1.00 98.25 89 ARG A O 1
ATOM 654 N N . THR A 1 90 ? -14.625 -2.466 37.978 1.00 98.31 90 THR A N 1
ATOM 655 C CA . THR A 1 90 ? -15.257 -1.911 36.769 1.00 98.31 90 THR A CA 1
ATOM 656 C C . THR A 1 90 ? -14.492 -0.692 36.243 1.00 98.31 90 THR A C 1
ATOM 658 O O . THR A 1 90 ? -14.249 -0.571 35.038 1.00 98.31 90 THR A O 1
ATOM 661 N N . ASP A 1 91 ? -14.058 0.192 37.143 1.00 98.31 91 ASP A N 1
ATOM 662 C CA . ASP A 1 91 ? -13.237 1.356 36.804 1.00 98.31 91 ASP A CA 1
ATOM 663 C C . ASP A 1 91 ? -11.854 0.937 36.289 1.00 98.31 91 ASP A C 1
ATOM 665 O O . ASP A 1 91 ? -11.372 1.473 35.285 1.00 98.31 91 ASP A O 1
ATOM 669 N N . GLY A 1 92 ? -11.236 -0.055 36.938 1.00 98.56 92 GLY A N 1
ATOM 670 C CA . GLY A 1 92 ? -9.968 -0.654 36.525 1.00 98.56 92 GLY A CA 1
ATOM 671 C C . GLY A 1 92 ? -10.037 -1.287 35.135 1.00 98.56 92 GLY A C 1
ATOM 672 O O . GLY A 1 92 ? -9.199 -0.983 34.285 1.00 98.56 92 GLY A O 1
ATOM 673 N N . ASP A 1 93 ? -11.064 -2.091 34.867 1.00 98.44 93 ASP A N 1
ATOM 674 C CA . ASP A 1 93 ? -11.303 -2.731 33.571 1.00 98.44 93 ASP A CA 1
ATOM 675 C C . ASP A 1 93 ? -11.573 -1.686 32.482 1.00 98.44 93 ASP A C 1
ATOM 677 O O . ASP A 1 93 ? -11.019 -1.768 31.385 1.00 98.44 93 ASP A O 1
ATOM 681 N N . SER A 1 94 ? -12.329 -0.631 32.799 1.00 98.50 94 SER A N 1
ATOM 682 C CA . SER A 1 94 ? -12.550 0.498 31.887 1.00 98.50 94 SER A CA 1
ATOM 683 C C . SER A 1 94 ? -11.253 1.256 31.580 1.00 98.50 94 SER A C 1
ATOM 685 O O . SER A 1 94 ? -11.020 1.675 30.445 1.00 98.50 94 SER A O 1
ATOM 687 N N . ALA A 1 95 ? -10.382 1.456 32.573 1.00 98.25 95 ALA A N 1
ATOM 688 C CA . ALA A 1 95 ? -9.078 2.088 32.385 1.00 98.25 95 ALA A CA 1
ATOM 689 C C . ALA A 1 95 ? -8.118 1.206 31.569 1.00 98.25 95 ALA A C 1
ATOM 691 O O . ALA A 1 95 ? -7.413 1.718 30.695 1.00 98.25 95 ALA A O 1
ATOM 692 N N . LEU A 1 96 ? -8.111 -0.108 31.813 1.00 98.38 96 LEU A N 1
ATOM 693 C CA . LEU A 1 96 ? -7.362 -1.078 31.015 1.00 98.38 96 LEU A CA 1
ATOM 694 C C . LEU A 1 96 ? -7.864 -1.111 29.569 1.00 98.38 96 LEU A C 1
ATOM 696 O O . LEU A 1 96 ? -7.037 -1.047 28.664 1.00 98.38 96 LEU A O 1
ATOM 700 N N . GLY A 1 97 ? -9.181 -1.102 29.346 1.00 98.38 97 GLY A N 1
ATOM 701 C CA . GLY A 1 97 ? -9.787 -1.009 28.016 1.00 98.38 97 GLY A CA 1
ATOM 702 C C . GLY A 1 97 ? -9.300 0.216 27.239 1.00 98.38 97 GLY A C 1
ATOM 703 O O . GLY A 1 97 ? -8.745 0.073 26.155 1.00 98.38 97 GLY A O 1
ATOM 704 N N . ARG A 1 98 ? -9.360 1.414 27.841 1.00 98.31 98 ARG A N 1
ATOM 705 C CA . ARG A 1 98 ? -8.845 2.647 27.208 1.00 98.31 98 ARG A CA 1
ATOM 706 C C . ARG A 1 98 ? -7.350 2.577 26.882 1.00 98.31 98 ARG A C 1
ATOM 708 O O . ARG A 1 98 ? -6.925 3.065 25.838 1.00 98.31 98 ARG A O 1
ATOM 715 N N . ARG A 1 99 ? -6.534 1.989 27.766 1.00 98.50 99 ARG A N 1
ATOM 716 C CA . ARG A 1 99 ? -5.092 1.798 27.519 1.00 98.50 99 ARG A CA 1
ATOM 717 C C . ARG A 1 99 ? -4.836 0.821 26.372 1.00 98.50 99 ARG A C 1
ATOM 719 O O . ARG A 1 99 ? -3.919 1.056 25.592 1.00 98.50 99 ARG A O 1
ATOM 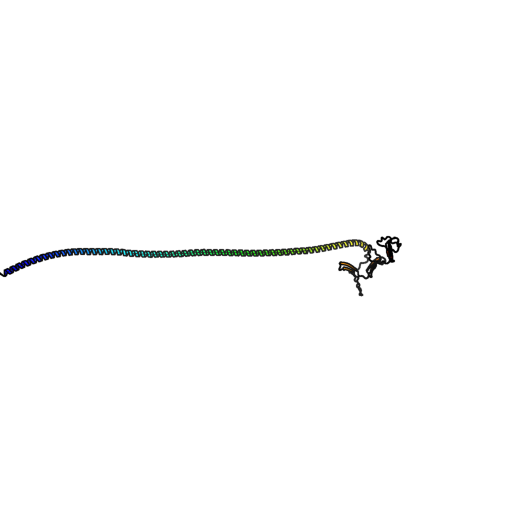726 N N . ILE A 1 100 ? -5.630 -0.247 26.274 1.00 98.38 100 ILE A N 1
ATOM 727 C CA . ILE A 1 100 ? -5.569 -1.220 25.176 1.00 98.38 100 ILE A CA 1
ATOM 728 C C . ILE A 1 100 ? -5.946 -0.550 23.852 1.00 98.38 100 ILE A C 1
ATOM 730 O O . ILE A 1 100 ? -5.205 -0.693 22.882 1.00 98.38 100 ILE A O 1
ATOM 734 N N . ASP A 1 101 ? -7.026 0.232 23.820 1.00 98.38 101 ASP A N 1
ATOM 735 C CA . ASP A 1 101 ? -7.452 0.961 22.621 1.00 98.38 101 ASP A CA 1
ATOM 736 C C . ASP A 1 101 ? -6.393 1.976 22.168 1.00 98.38 101 ASP A C 1
ATOM 738 O O . ASP A 1 101 ? -6.056 2.040 20.986 1.00 98.38 101 ASP A O 1
ATOM 742 N N . SER A 1 102 ? -5.798 2.722 23.106 1.00 98.00 102 SER A N 1
ATOM 743 C CA . SER A 1 102 ? -4.694 3.646 22.810 1.00 98.00 102 SER A CA 1
ATOM 744 C C . SER A 1 102 ? -3.477 2.918 22.242 1.00 98.00 102 SER A C 1
ATOM 746 O O . SER A 1 102 ? -2.927 3.338 21.228 1.00 98.00 102 SER A O 1
ATOM 748 N N . LEU A 1 103 ? -3.072 1.803 22.859 1.00 98.00 103 LEU A N 1
ATOM 749 C CA . LEU A 1 103 ? -1.945 1.007 22.379 1.00 98.00 103 LEU A CA 1
ATOM 750 C C . LEU A 1 103 ? -2.214 0.448 20.977 1.00 98.00 103 LEU A C 1
ATOM 752 O O . LEU A 1 103 ? -1.310 0.408 20.146 1.00 98.00 103 LEU A O 1
ATOM 756 N N . LYS A 1 104 ? -3.456 0.039 20.696 1.00 98.00 104 LYS A N 1
ATOM 757 C CA . LYS A 1 104 ? -3.868 -0.400 19.364 1.00 98.00 104 LYS A CA 1
ATOM 758 C C . LYS A 1 104 ? -3.698 0.716 18.331 1.00 98.00 104 LYS A C 1
ATOM 760 O O . LYS A 1 104 ? -3.131 0.456 17.274 1.00 98.00 104 LYS A O 1
ATOM 765 N N . VAL A 1 105 ? -4.138 1.936 18.642 1.00 97.94 105 VAL A N 1
ATOM 766 C CA . VAL A 1 105 ? -3.963 3.103 17.759 1.00 97.94 105 VAL A CA 1
ATOM 767 C C . VAL A 1 105 ? -2.481 3.372 17.487 1.00 97.94 105 VAL A C 1
ATOM 769 O O . VAL A 1 105 ? -2.104 3.556 16.330 1.00 97.94 105 VAL A O 1
ATOM 772 N N . ASP A 1 106 ? -1.632 3.329 18.514 1.00 97.50 106 ASP A N 1
ATOM 773 C CA . ASP A 1 106 ? -0.189 3.550 18.361 1.00 97.50 106 ASP A CA 1
ATOM 774 C C . ASP A 1 106 ? 0.475 2.466 17.496 1.00 97.50 106 ASP A C 1
ATOM 776 O O . ASP A 1 106 ? 1.304 2.766 16.633 1.00 97.50 106 ASP A O 1
ATOM 780 N N . VAL A 1 107 ? 0.113 1.194 17.693 1.00 97.56 107 VAL A N 1
ATOM 781 C CA . VAL A 1 107 ? 0.637 0.068 16.903 1.00 97.56 107 VAL A CA 1
ATOM 782 C C . VAL A 1 107 ? 0.180 0.149 15.446 1.00 97.56 107 VAL A C 1
ATOM 784 O O . VAL A 1 107 ? 1.008 -0.020 14.544 1.00 97.56 107 VAL A O 1
ATOM 787 N N . ASP A 1 108 ? -1.099 0.436 15.203 1.00 97.12 108 ASP A N 1
ATOM 788 C CA . ASP A 1 108 ? -1.648 0.591 13.853 1.00 97.12 108 ASP A CA 1
ATOM 789 C C . ASP A 1 108 ? -0.978 1.785 13.138 1.00 97.12 108 ASP A C 1
ATOM 791 O O . ASP A 1 108 ? -0.543 1.662 11.990 1.00 97.12 108 ASP A O 1
ATOM 795 N N . GLY A 1 109 ? -0.790 2.912 13.837 1.00 96.81 109 GLY A N 1
ATOM 796 C CA . GLY A 1 109 ? -0.096 4.097 13.323 1.00 96.81 109 GLY A CA 1
ATOM 797 C C . GLY A 1 109 ? 1.384 3.852 13.004 1.00 96.81 109 GLY A C 1
ATOM 798 O O . GLY A 1 109 ? 1.858 4.221 11.927 1.00 96.81 109 GLY A O 1
ATOM 799 N N . ASN A 1 110 ? 2.116 3.175 13.893 1.00 94.94 110 ASN A N 1
ATOM 800 C CA . ASN A 1 110 ? 3.517 2.806 13.664 1.00 94.94 110 ASN A CA 1
ATOM 801 C C . ASN A 1 110 ? 3.670 1.827 12.493 1.00 94.94 110 ASN A C 1
ATOM 803 O O . ASN A 1 110 ? 4.608 1.955 11.703 1.00 94.94 110 ASN A O 1
ATOM 807 N N . THR A 1 111 ? 2.743 0.876 12.358 1.00 97.19 111 THR A N 1
ATOM 808 C CA . THR A 1 111 ? 2.715 -0.065 11.231 1.00 97.19 111 THR A CA 1
ATOM 809 C C . THR A 1 111 ? 2.507 0.685 9.917 1.00 97.19 111 THR A C 1
ATOM 811 O O . THR A 1 111 ? 3.314 0.528 9.003 1.00 97.19 111 THR A O 1
ATOM 814 N N . ALA A 1 112 ? 1.523 1.588 9.851 1.00 94.31 112 ALA A N 1
ATOM 815 C CA . ALA A 1 112 ? 1.269 2.409 8.668 1.00 94.31 112 ALA A CA 1
ATOM 816 C C . ALA A 1 112 ? 2.456 3.320 8.301 1.00 94.31 112 ALA A C 1
ATOM 818 O O . ALA A 1 112 ? 2.815 3.422 7.129 1.00 94.31 112 ALA A O 1
ATOM 819 N N . SER A 1 113 ? 3.098 3.953 9.290 1.00 94.81 113 SER A N 1
ATOM 820 C CA . SER A 1 113 ? 4.279 4.805 9.080 1.00 94.81 113 SER A CA 1
ATOM 821 C C . SER A 1 113 ? 5.465 4.015 8.517 1.00 94.81 113 SER A C 1
ATOM 823 O O . SER A 1 113 ? 6.103 4.432 7.546 1.00 94.81 113 SER A O 1
ATOM 825 N N . ARG A 1 114 ? 5.726 2.825 9.073 1.00 95.81 114 ARG A N 1
ATOM 826 C CA . ARG A 1 114 ? 6.766 1.918 8.577 1.00 95.81 114 ARG A CA 1
ATOM 827 C C . ARG A 1 114 ? 6.468 1.459 7.151 1.00 95.81 114 ARG A C 1
ATOM 829 O O . ARG A 1 114 ? 7.368 1.494 6.314 1.00 95.81 114 ARG A O 1
ATOM 836 N N . ASP A 1 115 ? 5.232 1.056 6.873 1.00 95.00 115 ASP A N 1
ATOM 837 C CA . ASP A 1 115 ? 4.825 0.575 5.553 1.00 95.00 115 ASP A CA 1
ATOM 838 C C . ASP A 1 115 ? 4.939 1.694 4.505 1.00 95.00 115 ASP A C 1
ATOM 840 O O . ASP A 1 115 ? 5.519 1.480 3.439 1.00 95.00 115 ASP A O 1
ATOM 844 N N . ALA A 1 116 ? 4.513 2.918 4.835 1.00 92.50 116 ALA A N 1
ATOM 845 C CA . ALA A 1 116 ? 4.698 4.091 3.982 1.00 92.50 116 ALA A CA 1
ATOM 846 C C . ALA A 1 116 ? 6.185 4.397 3.719 1.00 92.50 116 ALA A C 1
ATOM 848 O O . ALA A 1 116 ? 6.570 4.653 2.576 1.00 92.50 116 ALA A O 1
ATOM 849 N N . GLY A 1 117 ? 7.038 4.326 4.746 1.00 95.19 117 GLY A N 1
ATOM 850 C CA . GLY A 1 117 ? 8.480 4.547 4.613 1.00 95.19 117 GLY A CA 1
ATOM 851 C C . GLY A 1 117 ? 9.178 3.497 3.742 1.00 95.19 117 GLY A C 1
ATOM 852 O O . GLY A 1 117 ? 9.974 3.845 2.869 1.00 95.19 117 GLY A O 1
ATOM 853 N N . ILE A 1 118 ? 8.862 2.212 3.931 1.00 94.25 118 ILE A N 1
ATOM 854 C CA . ILE A 1 118 ? 9.411 1.115 3.118 1.00 94.25 118 ILE A CA 1
ATOM 855 C C . ILE A 1 118 ? 8.964 1.255 1.662 1.00 94.25 118 ILE A C 1
ATOM 857 O O . ILE A 1 118 ? 9.810 1.218 0.767 1.00 94.25 118 ILE A O 1
ATOM 861 N N . VAL A 1 119 ? 7.665 1.459 1.416 1.00 94.25 119 VAL A N 1
ATOM 862 C CA . VAL A 1 119 ? 7.125 1.630 0.059 1.00 94.25 119 VAL A CA 1
ATOM 863 C C . VAL A 1 119 ? 7.751 2.844 -0.622 1.00 94.25 119 VAL A C 1
ATOM 865 O O . VAL A 1 119 ? 8.175 2.736 -1.772 1.00 94.25 119 VAL A O 1
ATOM 868 N N . GLY A 1 120 ? 7.895 3.970 0.082 1.00 94.81 120 GLY A N 1
ATOM 869 C CA . GLY A 1 120 ? 8.558 5.166 -0.441 1.00 94.81 120 GLY A CA 1
ATOM 870 C C . GLY A 1 120 ? 10.020 4.912 -0.819 1.00 94.81 120 GLY A C 1
ATOM 871 O O . GLY A 1 120 ? 10.439 5.235 -1.930 1.00 94.81 120 GLY A O 1
ATOM 872 N N . ASN A 1 121 ? 10.789 4.265 0.060 1.00 95.31 121 ASN A N 1
ATOM 873 C CA . ASN A 1 121 ? 12.194 3.942 -0.198 1.00 95.31 121 ASN A CA 1
ATOM 874 C C . ASN A 1 121 ? 12.367 2.975 -1.379 1.00 95.31 121 ASN A C 1
ATOM 876 O O . ASN A 1 121 ? 13.222 3.207 -2.233 1.00 95.31 121 ASN A O 1
ATOM 880 N N . VAL A 1 122 ? 11.545 1.924 -1.467 1.00 95.44 122 VAL A N 1
ATOM 881 C CA . VAL A 1 122 ? 11.562 0.973 -2.594 1.00 95.44 122 VAL A CA 1
ATOM 882 C C . VAL A 1 122 ? 11.160 1.663 -3.897 1.00 95.44 122 VAL A C 1
ATOM 884 O O . VAL A 1 122 ? 11.812 1.456 -4.919 1.00 95.44 122 VAL A O 1
ATOM 887 N N . THR A 1 123 ? 10.142 2.526 -3.863 1.00 95.19 123 THR A N 1
ATOM 888 C CA . THR A 1 123 ? 9.695 3.302 -5.031 1.00 95.19 123 THR A CA 1
ATOM 889 C C . THR A 1 123 ? 10.811 4.209 -5.547 1.00 95.19 123 THR A C 1
ATOM 891 O O . THR A 1 123 ? 11.115 4.194 -6.739 1.00 95.19 123 THR A O 1
ATOM 894 N N . ASN A 1 124 ? 11.485 4.938 -4.653 1.00 95.06 124 ASN A N 1
ATOM 895 C CA . ASN A 1 124 ? 12.613 5.799 -5.011 1.00 95.06 124 ASN A CA 1
ATOM 896 C C . ASN A 1 124 ? 13.801 4.995 -5.562 1.00 95.06 124 ASN A C 1
ATOM 898 O O . ASN A 1 124 ? 14.408 5.388 -6.558 1.00 95.06 124 ASN A O 1
ATOM 902 N N . ALA A 1 125 ? 14.125 3.853 -4.950 1.00 95.94 125 ALA A N 1
ATOM 903 C CA . ALA A 1 125 ? 15.191 2.977 -5.429 1.00 95.94 125 ALA A CA 1
ATOM 904 C C . ALA A 1 125 ? 14.895 2.428 -6.835 1.00 95.94 125 ALA A C 1
ATOM 906 O O . ALA A 1 125 ? 15.782 2.416 -7.689 1.00 95.94 125 ALA A O 1
ATOM 907 N N . LEU A 1 126 ? 13.647 2.029 -7.099 1.00 95.62 126 LEU A N 1
ATOM 908 C CA . LEU A 1 126 ? 13.217 1.554 -8.411 1.00 95.62 126 LEU A CA 1
ATOM 909 C C . LEU A 1 126 ? 13.273 2.668 -9.463 1.00 95.62 126 LEU A C 1
ATOM 911 O O . LEU A 1 126 ? 13.792 2.440 -10.554 1.00 95.62 126 LEU A O 1
ATOM 915 N N . ALA A 1 127 ? 12.812 3.877 -9.131 1.00 95.56 127 ALA A N 1
ATOM 916 C CA . ALA A 1 127 ? 12.895 5.034 -10.022 1.00 95.56 127 ALA A CA 1
ATOM 917 C C . ALA A 1 127 ? 14.352 5.357 -10.402 1.00 95.56 127 ALA A C 1
ATOM 919 O O . ALA A 1 127 ? 14.663 5.520 -11.583 1.00 95.56 127 ALA A O 1
ATOM 920 N N . ASN A 1 128 ? 15.262 5.356 -9.423 1.00 96.06 128 ASN A N 1
ATOM 921 C CA . ASN A 1 128 ? 16.693 5.557 -9.663 1.00 96.06 128 ASN A CA 1
ATOM 922 C C . ASN A 1 128 ? 17.294 4.453 -10.547 1.00 96.06 128 ASN A C 1
ATOM 924 O O . ASN A 1 128 ? 18.080 4.744 -11.449 1.00 96.06 128 ASN A O 1
ATOM 928 N N . PHE A 1 129 ? 16.916 3.190 -10.323 1.00 95.19 129 PHE A N 1
ATOM 929 C CA . PHE A 1 129 ? 17.368 2.070 -11.149 1.00 95.19 129 PHE A CA 1
ATOM 930 C C . PHE A 1 129 ? 16.888 2.194 -12.600 1.00 95.19 129 PHE A C 1
ATOM 932 O O . PHE A 1 129 ? 17.677 1.997 -13.525 1.00 95.19 129 PHE A O 1
ATOM 939 N N . MET A 1 130 ? 15.620 2.558 -12.813 1.00 95.25 130 MET A N 1
ATOM 940 C CA . MET A 1 130 ? 15.075 2.761 -14.157 1.00 95.25 130 MET A CA 1
ATOM 941 C C . MET A 1 130 ? 15.772 3.912 -14.887 1.00 95.25 130 MET A C 1
ATOM 943 O O . MET A 1 130 ? 16.158 3.736 -16.040 1.00 95.25 130 MET A O 1
ATOM 947 N N . ALA A 1 131 ? 16.017 5.041 -14.215 1.00 95.12 131 ALA A N 1
ATOM 948 C CA . ALA A 1 131 ? 16.751 6.168 -14.794 1.00 95.12 131 ALA A CA 1
ATOM 949 C C . ALA A 1 131 ? 18.190 5.786 -15.188 1.00 95.12 131 ALA A C 1
ATOM 951 O O . ALA A 1 131 ? 18.645 6.097 -16.288 1.00 95.12 131 ALA A O 1
ATOM 952 N N . PHE A 1 132 ? 18.896 5.048 -14.325 1.00 94.69 132 PHE A N 1
ATOM 953 C CA . PHE A 1 132 ? 20.237 4.549 -14.635 1.00 94.69 132 PHE A CA 1
ATOM 954 C C . PHE A 1 132 ? 20.237 3.570 -15.819 1.00 94.69 132 PHE A C 1
ATOM 956 O O . PHE A 1 132 ? 21.111 3.629 -16.687 1.00 94.69 132 PHE A O 1
ATOM 963 N N . SER A 1 133 ? 19.252 2.669 -15.871 1.00 94.56 133 SER A N 1
ATOM 964 C CA . SER A 1 133 ? 19.086 1.729 -16.981 1.00 94.56 133 SER A CA 1
ATOM 965 C C . SER A 1 133 ? 18.844 2.456 -18.307 1.00 94.56 133 SER A C 1
ATOM 967 O O . SER A 1 133 ? 19.479 2.123 -19.307 1.00 94.56 133 SER A O 1
ATOM 969 N N . ASP A 1 134 ? 17.974 3.464 -18.317 1.00 94.44 134 ASP A N 1
ATOM 970 C CA . ASP A 1 134 ? 17.650 4.260 -19.506 1.00 94.44 134 ASP A CA 1
ATOM 971 C C . ASP A 1 134 ? 18.868 5.041 -20.030 1.00 94.44 134 ASP A C 1
ATOM 973 O O . ASP A 1 134 ? 19.181 5.030 -21.226 1.00 94.44 134 ASP A O 1
ATOM 977 N N . GLN A 1 135 ? 19.652 5.617 -19.114 1.00 94.62 135 GLN A N 1
ATOM 978 C CA . GLN A 1 135 ? 20.900 6.297 -19.450 1.00 94.62 135 GLN A CA 1
ATOM 979 C C . GLN A 1 135 ? 21.925 5.343 -20.093 1.00 94.62 135 GLN A C 1
ATOM 981 O O . GLN A 1 135 ? 22.590 5.714 -21.063 1.00 94.62 135 GLN A O 1
ATOM 986 N N . ARG A 1 136 ? 22.035 4.096 -19.608 1.00 92.38 136 ARG A N 1
ATOM 987 C CA . ARG A 1 136 ? 22.915 3.077 -20.212 1.00 92.38 136 ARG A CA 1
ATOM 988 C C . ARG A 1 136 ? 22.468 2.665 -21.612 1.00 92.38 136 ARG A C 1
ATOM 990 O O . ARG A 1 136 ? 23.320 2.524 -22.486 1.00 92.38 136 ARG A O 1
ATOM 997 N N . VAL A 1 137 ? 21.166 2.473 -21.832 1.00 93.69 137 VAL A N 1
ATOM 998 C CA . VAL A 1 137 ? 20.623 2.138 -23.160 1.00 93.69 137 VAL A CA 1
ATOM 999 C C . VAL A 1 137 ? 20.889 3.277 -24.143 1.00 93.69 137 VAL A C 1
ATOM 1001 O O . VAL A 1 137 ? 21.394 3.034 -25.237 1.00 93.69 137 VAL A O 1
ATOM 1004 N N . THR A 1 138 ? 20.644 4.522 -23.729 1.00 93.31 138 THR A N 1
ATOM 1005 C CA . THR A 1 138 ? 20.909 5.716 -24.545 1.00 93.31 138 THR A CA 1
ATOM 1006 C C . THR A 1 138 ? 22.380 5.816 -24.946 1.00 93.31 138 THR A C 1
ATOM 1008 O O . THR A 1 138 ? 22.687 6.050 -26.116 1.00 93.31 138 THR A O 1
ATOM 1011 N N . PHE A 1 139 ? 23.301 5.586 -24.005 1.00 92.19 139 PHE A N 1
ATOM 1012 C CA . PHE A 1 139 ? 24.736 5.605 -24.292 1.00 92.19 139 PHE A CA 1
ATOM 1013 C C . PHE A 1 139 ? 25.140 4.508 -25.289 1.00 92.19 139 PHE A C 1
ATOM 1015 O O . PHE A 1 139 ? 25.822 4.798 -26.268 1.00 92.19 139 PHE A O 1
ATOM 1022 N N . ALA A 1 140 ? 24.662 3.274 -25.100 1.00 91.94 140 ALA A N 1
ATOM 1023 C CA . ALA A 1 140 ? 24.965 2.154 -25.995 1.00 91.94 140 ALA A CA 1
ATOM 1024 C C . ALA A 1 140 ? 24.434 2.372 -27.427 1.00 91.94 140 ALA A C 1
ATOM 1026 O O . ALA A 1 140 ? 25.116 2.069 -28.411 1.00 91.94 140 ALA A O 1
ATOM 1027 N N . VAL A 1 141 ? 23.228 2.937 -27.562 1.00 92.19 141 VAL A N 1
ATOM 1028 C CA . VAL A 1 141 ? 22.658 3.312 -28.867 1.00 92.19 141 VAL A CA 1
ATOM 1029 C C . VAL A 1 141 ? 23.476 4.431 -29.517 1.00 92.19 141 VAL A C 1
ATOM 1031 O O . VAL A 1 141 ? 23.774 4.355 -30.710 1.00 92.19 141 VAL A O 1
ATOM 1034 N N . GLY A 1 142 ? 23.889 5.441 -28.745 1.00 91.94 142 GLY A N 1
ATOM 1035 C CA . GLY A 1 142 ? 24.748 6.527 -29.223 1.00 91.94 142 GLY A CA 1
ATOM 1036 C C . GLY A 1 142 ? 26.116 6.043 -29.714 1.00 91.94 142 GLY A C 1
ATOM 1037 O O . GLY A 1 142 ? 26.569 6.455 -30.784 1.00 91.94 142 GLY A O 1
ATOM 1038 N N . GLU A 1 143 ? 26.747 5.121 -28.985 1.00 93.00 143 GLU A N 1
ATOM 1039 C CA . GLU A 1 143 ? 28.019 4.499 -29.372 1.00 93.00 143 GLU A CA 1
ATOM 1040 C C . GLU A 1 143 ? 27.878 3.698 -30.675 1.00 93.00 143 GLU A C 1
ATOM 1042 O O . GLU A 1 143 ? 28.673 3.864 -31.602 1.00 93.00 143 GLU A O 1
ATOM 1047 N N . THR A 1 144 ? 26.808 2.906 -30.798 1.00 92.75 144 THR A N 1
ATOM 1048 C CA . THR A 1 144 ? 26.512 2.128 -32.013 1.00 92.75 144 THR A CA 1
ATOM 1049 C C . THR A 1 144 ? 26.299 3.036 -33.227 1.00 92.75 144 THR A C 1
ATOM 1051 O O . THR A 1 144 ? 26.848 2.776 -34.300 1.00 92.75 144 THR A O 1
ATOM 1054 N N . LYS A 1 145 ? 25.544 4.131 -33.065 1.00 93.44 145 LYS A N 1
ATOM 1055 C CA . LYS A 1 145 ? 25.311 5.117 -34.129 1.00 93.44 145 LYS A CA 1
ATOM 1056 C C . LYS A 1 145 ? 26.612 5.792 -34.566 1.00 93.44 145 LYS A C 1
ATOM 1058 O O . LYS A 1 145 ? 26.891 5.855 -35.759 1.00 93.44 145 LYS A O 1
ATOM 1063 N N . THR A 1 146 ? 27.431 6.220 -33.606 1.00 92.31 146 THR A N 1
ATOM 1064 C CA . THR A 1 146 ? 28.739 6.835 -33.879 1.00 92.31 146 THR A CA 1
ATOM 1065 C C . THR A 1 146 ? 29.647 5.874 -34.651 1.00 92.31 146 THR A C 1
ATOM 1067 O O . THR A 1 146 ? 30.302 6.268 -35.614 1.00 92.31 146 THR A O 1
ATOM 1070 N N . MET A 1 147 ? 29.661 4.588 -34.285 1.00 92.94 147 MET A N 1
ATOM 1071 C CA . MET A 1 147 ? 30.453 3.575 -34.987 1.00 92.94 147 MET A CA 1
ATOM 1072 C C . MET A 1 147 ? 29.978 3.351 -36.433 1.00 92.94 147 MET A C 1
ATOM 1074 O O . MET A 1 147 ? 30.805 3.187 -37.336 1.00 92.94 147 MET A O 1
ATOM 1078 N N . ALA A 1 148 ? 28.663 3.369 -36.673 1.00 91.81 148 ALA A N 1
ATOM 1079 C CA . ALA A 1 148 ? 28.093 3.267 -38.015 1.00 91.81 148 ALA A CA 1
ATOM 1080 C C . ALA A 1 148 ? 28.486 4.470 -38.894 1.00 91.81 148 ALA A C 1
ATOM 1082 O O . ALA A 1 148 ? 29.000 4.271 -39.994 1.00 91.81 148 ALA A O 1
ATOM 1083 N N . GLU A 1 149 ? 28.348 5.695 -38.377 1.00 94.00 149 GLU A N 1
ATOM 1084 C CA . GLU A 1 149 ? 28.736 6.932 -39.075 1.00 94.00 149 GLU A CA 1
ATOM 1085 C C . GLU A 1 149 ? 30.243 6.958 -39.405 1.00 94.00 149 GLU A C 1
ATOM 1087 O O . GLU A 1 149 ? 30.636 7.296 -40.523 1.00 94.00 149 GLU A O 1
ATOM 1092 N N . ILE A 1 150 ? 31.107 6.519 -38.479 1.00 93.62 150 ILE A N 1
ATOM 1093 C C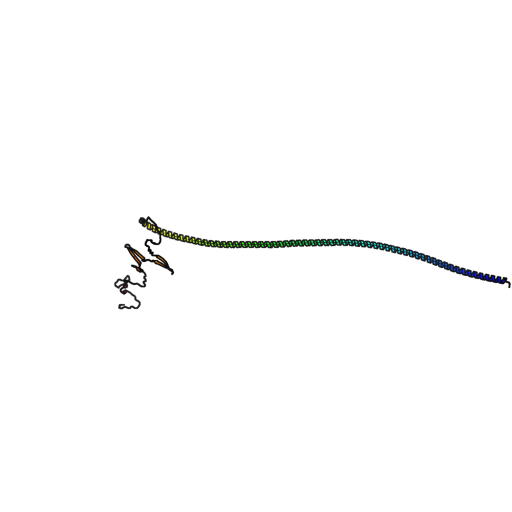A . ILE A 1 150 ? 32.556 6.386 -38.723 1.00 93.62 150 ILE A CA 1
ATOM 1094 C C . ILE A 1 150 ? 32.846 5.353 -39.817 1.00 93.62 150 ILE A C 1
ATOM 1096 O O . ILE A 1 150 ? 33.725 5.566 -40.658 1.00 93.62 150 ILE A O 1
ATOM 1100 N N . THR A 1 151 ? 32.142 4.222 -39.807 1.00 95.06 151 THR A N 1
ATOM 1101 C CA . THR A 1 151 ? 32.321 3.160 -40.807 1.00 95.06 151 THR A CA 1
ATOM 1102 C C . THR A 1 151 ? 31.948 3.659 -42.202 1.00 95.06 151 THR A C 1
ATOM 1104 O O . THR A 1 151 ? 32.692 3.434 -43.159 1.00 95.06 151 THR A O 1
ATOM 1107 N N . GLU A 1 152 ? 30.846 4.397 -42.317 1.00 94.75 152 GLU A N 1
ATOM 1108 C CA . GLU A 1 152 ? 30.392 5.006 -43.568 1.00 94.75 152 GLU A CA 1
ATOM 1109 C C . GLU A 1 152 ? 31.358 6.089 -44.074 1.00 94.75 152 GLU A C 1
ATOM 1111 O O . GLU A 1 152 ? 31.721 6.100 -45.256 1.00 94.75 152 GLU A O 1
ATOM 1116 N N . ALA A 1 153 ? 31.878 6.935 -43.179 1.00 92.94 153 ALA A N 1
ATOM 1117 C CA . ALA A 1 153 ? 32.899 7.925 -43.518 1.00 92.94 153 ALA A CA 1
ATOM 1118 C C . ALA A 1 153 ? 34.201 7.271 -44.018 1.00 92.94 153 ALA A C 1
ATOM 1120 O O . ALA A 1 153 ? 34.773 7.709 -45.019 1.00 92.94 153 ALA A O 1
ATOM 1121 N N . ARG A 1 154 ? 34.658 6.186 -43.373 1.00 93.69 154 ARG A N 1
ATOM 1122 C CA . ARG A 1 154 ? 35.841 5.423 -43.812 1.00 93.69 154 ARG A CA 1
ATOM 1123 C C . ARG A 1 154 ? 35.641 4.783 -45.181 1.00 93.69 154 ARG A C 1
ATOM 1125 O O . ARG A 1 154 ? 36.559 4.832 -45.995 1.00 93.69 154 ARG A O 1
ATOM 1132 N N . LYS A 1 155 ? 34.461 4.215 -45.441 1.00 94.38 155 LYS A N 1
ATOM 1133 C CA . LYS A 1 155 ? 34.113 3.659 -46.754 1.00 94.38 155 LYS A CA 1
ATOM 1134 C C . LYS A 1 155 ? 34.152 4.740 -47.835 1.00 94.38 155 LYS A C 1
ATOM 1136 O O . LYS A 1 155 ? 34.833 4.567 -48.836 1.00 94.38 155 LYS A O 1
ATOM 1141 N N . THR A 1 156 ? 33.525 5.885 -47.576 1.00 92.88 156 THR A N 1
ATOM 1142 C CA . THR A 1 156 ? 33.510 7.030 -48.500 1.00 92.88 156 THR A CA 1
ATOM 1143 C C . THR A 1 156 ? 34.924 7.532 -48.815 1.00 92.88 156 THR A C 1
ATOM 1145 O O . THR A 1 156 ? 35.253 7.792 -49.970 1.00 92.88 156 THR A O 1
ATOM 1148 N N . ALA A 1 157 ? 35.797 7.630 -47.806 1.00 91.25 157 ALA A N 1
ATOM 1149 C CA . ALA A 1 157 ? 37.192 8.026 -48.000 1.00 91.25 157 ALA A CA 1
ATOM 1150 C C . ALA A 1 157 ? 38.003 6.988 -48.802 1.00 91.25 157 ALA A C 1
ATOM 1152 O O . ALA A 1 157 ? 38.839 7.363 -49.629 1.00 91.25 157 ALA A O 1
ATOM 1153 N N . ALA A 1 158 ? 37.756 5.693 -48.581 1.00 92.88 158 ALA A N 1
ATOM 1154 C CA . ALA A 1 158 ? 38.384 4.617 -49.344 1.00 92.88 158 ALA A CA 1
ATOM 1155 C C . ALA A 1 158 ? 37.939 4.635 -50.816 1.00 92.88 158 ALA A C 1
ATOM 1157 O O . ALA A 1 158 ? 38.791 4.602 -51.701 1.00 92.88 158 ALA A O 1
ATOM 1158 N N . ASP A 1 159 ? 36.637 4.781 -51.075 1.00 94.75 159 ASP A N 1
ATOM 1159 C CA . ASP A 1 159 ? 36.077 4.885 -52.428 1.00 94.75 159 ASP A CA 1
ATOM 1160 C C . ASP A 1 159 ? 36.655 6.103 -53.174 1.00 94.75 159 ASP A C 1
ATOM 1162 O O . ASP A 1 159 ? 37.085 5.987 -54.323 1.00 94.75 159 ASP A O 1
ATOM 1166 N N . ALA A 1 160 ? 36.768 7.256 -52.502 1.00 93.06 160 ALA A N 1
ATOM 1167 C CA . ALA A 1 160 ? 37.415 8.445 -53.062 1.00 93.06 160 ALA A CA 1
ATOM 1168 C C . ALA A 1 160 ? 38.904 8.214 -53.379 1.00 93.06 160 ALA A C 1
ATOM 1170 O O . ALA A 1 160 ? 39.389 8.641 -54.427 1.00 93.06 160 ALA A O 1
ATOM 1171 N N . THR A 1 161 ? 39.631 7.510 -52.506 1.00 94.31 161 THR A N 1
ATOM 1172 C CA . THR A 1 161 ? 41.047 7.169 -52.728 1.00 94.31 161 THR A CA 1
ATOM 1173 C C . THR A 1 161 ? 41.214 6.250 -53.941 1.00 94.31 161 THR A C 1
ATOM 1175 O O . THR A 1 161 ? 42.090 6.492 -54.772 1.00 94.31 161 THR A O 1
ATOM 1178 N N . SER A 1 162 ? 40.351 5.240 -54.088 1.00 93.69 162 SER A N 1
ATOM 1179 C CA . SER A 1 162 ? 40.328 4.353 -55.257 1.00 93.69 162 SER A CA 1
ATOM 1180 C C . SER A 1 162 ? 40.042 5.118 -56.550 1.00 93.69 162 SER A C 1
ATOM 1182 O O . SER A 1 162 ? 40.776 4.958 -57.523 1.00 93.69 162 SER A O 1
ATOM 1184 N N . ALA A 1 163 ? 39.053 6.018 -56.548 1.00 92.75 163 ALA A N 1
ATOM 1185 C CA . ALA A 1 163 ? 38.732 6.849 -57.710 1.00 92.75 163 ALA A CA 1
ATOM 1186 C C . ALA A 1 163 ? 39.911 7.746 -58.131 1.00 92.75 163 ALA A C 1
ATOM 1188 O O . ALA A 1 163 ? 40.215 7.873 -59.319 1.00 92.75 163 ALA A O 1
ATOM 1189 N N . VAL A 1 164 ? 40.627 8.336 -57.167 1.00 93.19 164 VAL A N 1
ATOM 1190 C CA . VAL A 1 164 ? 41.846 9.112 -57.447 1.00 93.19 164 VAL A CA 1
ATOM 1191 C C . VAL A 1 164 ? 42.951 8.218 -58.022 1.00 93.19 164 VAL A C 1
ATOM 1193 O O . VAL A 1 164 ? 43.612 8.615 -58.981 1.00 93.19 164 VAL A O 1
ATOM 1196 N N . ALA A 1 165 ? 43.146 7.003 -57.502 1.00 92.44 165 ALA A N 1
ATOM 1197 C CA . ALA A 1 165 ? 44.139 6.064 -58.029 1.00 92.44 165 ALA A CA 1
ATOM 1198 C C . ALA A 1 165 ? 43.841 5.636 -59.483 1.00 92.44 165 ALA A C 1
ATOM 1200 O O . ALA A 1 165 ? 44.758 5.555 -60.309 1.00 92.44 165 ALA A O 1
ATOM 1201 N N . GLU A 1 166 ? 42.568 5.422 -59.825 1.00 93.81 166 GLU A N 1
ATOM 1202 C CA . GLU A 1 166 ? 42.122 5.153 -61.199 1.00 93.81 166 GLU A CA 1
ATOM 1203 C C . GLU A 1 166 ? 42.381 6.346 -62.130 1.00 93.81 166 GLU A C 1
ATOM 1205 O O . GLU A 1 166 ? 42.921 6.173 -63.230 1.00 93.81 166 GLU A O 1
ATOM 1210 N N . GLN A 1 167 ? 42.073 7.570 -61.683 1.00 94.06 167 GLN A N 1
ATOM 1211 C CA . GLN A 1 167 ? 42.372 8.789 -62.441 1.00 94.06 167 GLN A CA 1
ATOM 1212 C C . GLN A 1 167 ? 43.876 8.962 -62.678 1.00 94.06 167 GLN A C 1
ATOM 1214 O O . GLN A 1 167 ? 44.288 9.254 -63.800 1.00 94.06 167 GLN A O 1
ATOM 1219 N N . VAL A 1 168 ? 44.708 8.731 -61.658 1.00 93.12 168 VAL A N 1
ATOM 1220 C CA . VAL A 1 168 ? 46.175 8.789 -61.774 1.00 93.12 168 VAL A CA 1
ATOM 1221 C C . VAL A 1 168 ? 46.690 7.748 -62.770 1.00 93.12 168 VAL A C 1
ATOM 1223 O O . VAL A 1 168 ? 47.540 8.066 -63.602 1.00 93.12 168 VAL A O 1
ATOM 1226 N N . THR A 1 169 ? 46.160 6.525 -62.737 1.00 93.81 169 THR A N 1
ATOM 1227 C CA . THR A 1 169 ? 46.537 5.457 -63.678 1.00 93.81 169 THR A CA 1
ATOM 1228 C C . THR A 1 169 ? 46.173 5.828 -65.117 1.00 93.81 169 THR A C 1
ATOM 1230 O O . THR A 1 169 ? 46.995 5.697 -66.024 1.00 93.81 169 THR A O 1
ATOM 1233 N N . THR A 1 170 ? 44.969 6.364 -65.319 1.00 93.81 170 THR A N 1
ATOM 1234 C CA . THR A 1 170 ? 44.486 6.829 -66.628 1.00 93.81 170 THR A CA 1
ATOM 1235 C C . THR A 1 170 ? 45.335 7.982 -67.163 1.00 93.81 170 THR A C 1
ATOM 1237 O O . THR A 1 170 ? 45.731 7.989 -68.333 1.00 93.81 170 THR A O 1
ATOM 1240 N N . LEU A 1 171 ? 45.671 8.946 -66.300 1.00 92.06 171 LEU A N 1
ATOM 1241 C CA . LEU A 1 171 ? 46.543 10.061 -66.650 1.00 92.06 171 LEU A CA 1
ATOM 1242 C C . LEU A 1 171 ? 47.938 9.567 -67.044 1.00 92.06 171 LEU A C 1
ATOM 1244 O O . LEU A 1 171 ? 48.460 9.997 -68.070 1.00 92.06 171 LEU A O 1
ATOM 1248 N N . LYS A 1 172 ? 48.520 8.631 -66.283 1.00 92.75 172 LYS A N 1
ATOM 1249 C CA . LYS A 1 172 ? 49.823 8.030 -66.599 1.00 92.75 172 LYS A CA 1
ATOM 1250 C C . LYS A 1 172 ? 49.826 7.383 -67.987 1.00 92.75 172 LYS A C 1
ATOM 1252 O O . LYS A 1 172 ? 50.710 7.690 -68.782 1.00 92.75 172 LYS A O 1
ATOM 1257 N N . ALA A 1 173 ? 48.822 6.563 -68.303 1.00 90.50 173 ALA A N 1
ATOM 1258 C CA . ALA A 1 173 ? 48.701 5.925 -69.616 1.00 90.50 173 ALA A CA 1
ATOM 1259 C C . ALA A 1 173 ? 48.578 6.954 -70.755 1.00 90.50 173 ALA A C 1
ATOM 1261 O O . ALA A 1 173 ? 49.234 6.828 -71.789 1.00 90.50 173 ALA A O 1
ATOM 1262 N N . THR A 1 174 ? 47.791 8.014 -70.539 1.00 91.06 174 THR A N 1
ATOM 1263 C CA . THR A 1 174 ? 47.634 9.112 -71.507 1.00 91.06 174 THR A CA 1
ATOM 1264 C C . THR A 1 174 ? 48.962 9.838 -71.748 1.00 91.06 174 THR A C 1
ATOM 1266 O O . THR A 1 174 ? 49.324 10.127 -72.889 1.00 91.06 174 THR A O 1
ATOM 1269 N N . VAL A 1 175 ? 49.725 10.114 -70.686 1.00 92.25 175 VAL A N 1
ATOM 1270 C CA . VAL A 1 175 ? 51.046 10.755 -70.777 1.00 92.25 175 VAL A CA 1
ATOM 1271 C C . VAL A 1 175 ? 52.047 9.868 -71.525 1.00 92.25 175 VAL A C 1
ATOM 1273 O O . VAL A 1 175 ? 52.758 10.369 -72.395 1.00 92.25 175 VAL A O 1
ATOM 1276 N N . GLU A 1 176 ? 52.087 8.564 -71.244 1.00 91.69 176 GLU A N 1
ATOM 1277 C CA . GLU A 1 176 ? 52.958 7.610 -71.947 1.00 91.69 176 GLU A CA 1
ATOM 1278 C C . GLU A 1 176 ? 52.622 7.529 -73.445 1.00 91.69 176 GLU A C 1
ATOM 1280 O O . GLU A 1 176 ? 53.521 7.619 -74.286 1.00 91.69 176 GLU A O 1
ATOM 1285 N N . GLN A 1 177 ? 51.334 7.451 -73.796 1.00 92.12 177 GLN A N 1
ATOM 1286 C CA . GLN A 1 177 ? 50.868 7.452 -75.187 1.00 92.12 177 GLN A CA 1
ATOM 1287 C C . GLN A 1 177 ? 51.245 8.747 -75.922 1.00 92.12 177 GLN A C 1
ATOM 1289 O O . GLN A 1 177 ? 51.732 8.708 -77.059 1.00 92.12 177 GLN A O 1
ATOM 1294 N N . ASN A 1 178 ? 51.058 9.899 -75.275 1.00 91.00 178 ASN A N 1
ATOM 1295 C CA . ASN A 1 178 ? 51.472 11.190 -75.823 1.00 91.00 178 ASN A CA 1
ATOM 1296 C C . ASN A 1 178 ? 52.993 11.241 -76.037 1.00 91.00 178 ASN A C 1
ATOM 1298 O O . ASN A 1 178 ? 53.449 11.714 -77.077 1.00 91.00 178 ASN A O 1
ATOM 1302 N N . GLY A 1 179 ? 53.781 10.703 -75.102 1.00 89.50 179 GLY A N 1
ATOM 1303 C CA . GLY A 1 179 ? 55.235 10.587 -75.229 1.00 89.50 179 GLY A CA 1
ATOM 1304 C C . GLY A 1 179 ? 55.665 9.763 -76.446 1.00 89.50 179 GLY A C 1
ATOM 1305 O O . GLY A 1 179 ? 56.509 10.213 -77.221 1.00 89.50 179 GLY A O 1
ATOM 1306 N N . GLN A 1 180 ? 55.041 8.602 -76.671 1.00 89.38 180 GLN A N 1
ATOM 1307 C CA . GLN A 1 180 ? 55.299 7.768 -77.855 1.00 89.38 180 GLN A CA 1
ATOM 1308 C C . GLN A 1 180 ? 54.925 8.482 -79.161 1.00 89.38 180 GLN A C 1
ATOM 1310 O O . GLN A 1 180 ? 55.687 8.449 -80.129 1.00 89.38 180 GLN A O 1
ATOM 1315 N N . THR A 1 181 ? 53.776 9.164 -79.177 1.00 89.56 181 THR A N 1
ATOM 1316 C CA . THR A 1 181 ? 53.303 9.934 -80.338 1.00 89.56 181 THR A CA 1
ATOM 1317 C C . THR A 1 181 ? 54.278 11.059 -80.688 1.00 89.56 181 THR A C 1
ATOM 1319 O O . THR A 1 181 ? 54.667 11.208 -81.848 1.00 89.56 181 THR A O 1
ATOM 1322 N N . ASN A 1 182 ? 54.735 11.811 -79.683 1.00 89.62 182 ASN A N 1
ATOM 1323 C CA . ASN A 1 182 ? 55.707 12.886 -79.864 1.00 89.62 182 ASN A CA 1
ATOM 1324 C C . ASN A 1 182 ? 57.066 12.359 -80.341 1.00 89.62 182 ASN A C 1
ATOM 1326 O O . ASN A 1 182 ? 57.637 12.935 -81.263 1.00 89.62 182 ASN A O 1
ATOM 1330 N N . ALA A 1 183 ? 57.566 11.255 -79.777 1.00 88.31 183 ALA A N 1
ATOM 1331 C CA . ALA A 1 183 ? 58.820 10.643 -80.220 1.00 88.31 183 ALA A CA 1
ATOM 1332 C C . ALA A 1 183 ? 58.767 10.254 -81.709 1.00 88.31 183 ALA A C 1
ATOM 1334 O O . ALA A 1 183 ? 59.671 10.596 -82.469 1.00 88.31 183 ALA A O 1
ATOM 1335 N N . ALA A 1 184 ? 57.674 9.625 -82.154 1.00 86.81 184 ALA A N 1
ATOM 1336 C CA . ALA A 1 184 ? 57.479 9.269 -83.560 1.00 86.81 184 ALA A CA 1
ATOM 1337 C C . ALA A 1 184 ? 57.406 10.501 -84.484 1.00 86.81 184 ALA A C 1
ATOM 1339 O O . ALA A 1 184 ? 57.953 10.479 -85.593 1.00 86.81 184 ALA A O 1
ATOM 1340 N N . ALA A 1 185 ? 56.751 11.579 -84.039 1.00 86.75 185 ALA A N 1
ATOM 1341 C CA . ALA A 1 185 ? 56.699 12.842 -84.773 1.00 86.75 185 ALA A CA 1
ATOM 1342 C C . ALA A 1 185 ? 58.092 13.480 -84.908 1.00 86.75 185 ALA A C 1
ATOM 1344 O O . ALA A 1 185 ? 58.467 13.873 -86.013 1.00 86.75 185 ALA A O 1
ATOM 1345 N N . ILE A 1 186 ? 58.878 13.508 -83.826 1.00 89.62 186 ILE A N 1
ATOM 1346 C CA . ILE A 1 186 ? 60.259 14.012 -83.818 1.00 89.62 186 ILE A CA 1
ATOM 1347 C C . ILE A 1 186 ? 61.129 13.202 -84.781 1.00 89.62 186 ILE A C 1
ATOM 1349 O O . ILE A 1 186 ? 61.736 13.783 -85.670 1.00 89.62 186 ILE A O 1
ATOM 1353 N N . THR A 1 187 ? 61.098 11.868 -84.725 1.00 89.25 187 THR A N 1
ATOM 1354 C CA . THR A 1 187 ? 61.869 11.024 -85.657 1.00 89.25 187 THR A CA 1
ATOM 1355 C C . THR A 1 187 ? 61.499 11.271 -87.124 1.00 89.25 187 THR A C 1
ATOM 1357 O O . THR A 1 187 ? 62.350 11.203 -88.013 1.00 89.25 187 THR A O 1
ATOM 1360 N N . ARG A 1 188 ? 60.223 11.557 -87.422 1.00 88.94 188 ARG A N 1
ATOM 1361 C CA . ARG A 1 188 ? 59.798 11.922 -88.782 1.00 88.94 188 ARG A CA 1
ATOM 1362 C C . ARG A 1 188 ? 60.367 13.284 -89.197 1.00 88.94 188 ARG A C 1
ATOM 1364 O O . ARG A 1 188 ? 60.776 13.415 -90.351 1.00 88.94 188 ARG A O 1
ATOM 1371 N N . ILE A 1 189 ? 60.404 14.258 -88.286 1.00 87.00 189 ILE A N 1
ATOM 1372 C CA . ILE A 1 189 ? 61.030 15.567 -88.516 1.00 87.00 189 ILE A CA 1
ATOM 1373 C C . ILE A 1 189 ? 62.533 15.399 -88.745 1.00 87.00 189 ILE A C 1
ATOM 1375 O O . ILE A 1 189 ? 63.010 15.845 -89.782 1.00 87.00 189 ILE A O 1
ATOM 1379 N N . ASP A 1 190 ? 63.248 14.689 -87.870 1.00 89.88 190 ASP A N 1
ATOM 1380 C CA . ASP A 1 190 ? 64.698 14.470 -87.980 1.00 89.88 190 ASP A CA 1
ATOM 1381 C C . ASP A 1 190 ? 65.081 13.852 -89.327 1.00 89.88 190 ASP A C 1
ATOM 1383 O O . ASP A 1 190 ? 66.001 14.316 -89.992 1.00 89.88 190 ASP A O 1
ATOM 1387 N N . ARG A 1 191 ? 64.325 12.848 -89.787 1.00 86.19 191 ARG A N 1
ATOM 1388 C CA . ARG A 1 191 ? 64.539 12.247 -91.109 1.00 86.19 191 ARG A CA 1
ATOM 1389 C C . ARG A 1 191 ? 64.268 13.227 -92.247 1.00 86.19 191 ARG A C 1
ATOM 1391 O O . ARG A 1 191 ? 65.039 13.270 -93.192 1.00 86.19 191 ARG A O 1
ATOM 1398 N N . THR A 1 192 ? 63.216 14.038 -92.141 1.00 84.75 192 THR A N 1
ATOM 1399 C CA . THR A 1 192 ? 62.922 15.073 -93.149 1.00 84.75 192 THR A CA 1
ATOM 1400 C C . THR A 1 192 ? 64.040 16.119 -93.208 1.00 84.75 192 THR A C 1
ATOM 1402 O O . THR A 1 192 ? 64.404 16.563 -94.293 1.00 84.75 192 THR A O 1
ATOM 1405 N N . VAL A 1 193 ? 64.607 16.492 -92.057 1.00 86.44 193 VAL A N 1
ATOM 1406 C CA . VAL A 1 193 ? 65.755 17.403 -91.970 1.00 86.44 193 VAL A CA 1
ATOM 1407 C C . VAL A 1 193 ? 67.003 16.761 -92.574 1.00 86.44 193 VAL A C 1
ATOM 1409 O O . VAL A 1 193 ? 67.643 17.390 -93.408 1.00 86.44 193 VAL A O 1
ATOM 1412 N N . ALA A 1 194 ? 67.313 15.508 -92.238 1.00 85.62 194 ALA A N 1
ATOM 1413 C CA . ALA A 1 194 ? 68.458 14.789 -92.798 1.00 85.62 194 ALA A CA 1
ATOM 1414 C C . ALA A 1 194 ? 68.348 14.598 -94.324 1.00 85.62 194 ALA A C 1
ATOM 1416 O O . ALA A 1 194 ? 69.323 14.804 -95.050 1.00 85.62 194 ALA A O 1
ATOM 1417 N N . ASP A 1 195 ? 67.155 14.264 -94.827 1.00 87.00 195 ASP A N 1
ATOM 1418 C CA . ASP A 1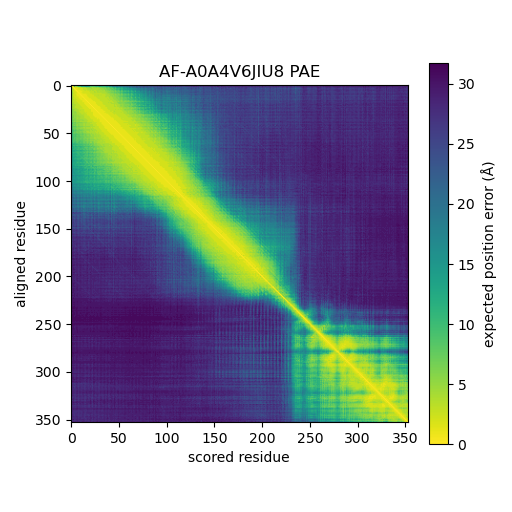 195 ? 66.878 14.163 -96.264 1.00 87.00 195 ASP A CA 1
ATOM 1419 C C . ASP A 1 19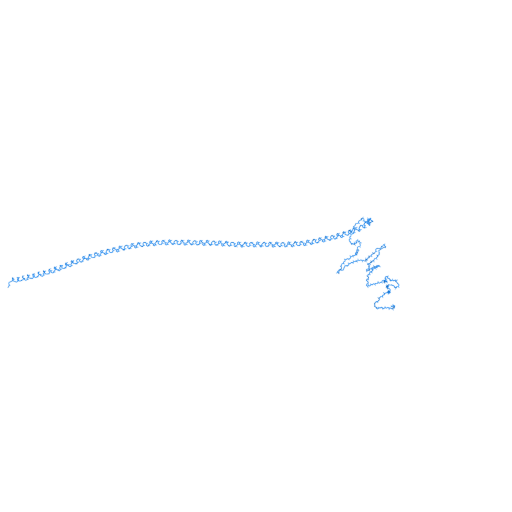5 ? 67.089 15.525 -96.954 1.00 87.00 195 ASP A C 1
ATOM 1421 O O . ASP A 1 195 ? 67.706 15.601 -98.021 1.00 87.00 195 ASP A O 1
ATOM 1425 N N . LEU A 1 196 ? 66.637 16.618 -96.326 1.00 85.56 196 LEU A N 1
ATOM 1426 C CA . LEU A 1 196 ? 66.837 17.980 -96.824 1.00 85.56 196 LEU A CA 1
ATOM 1427 C C . LEU A 1 196 ? 68.316 18.398 -96.801 1.00 85.56 196 LEU A C 1
ATOM 1429 O O . LEU A 1 196 ? 68.789 19.000 -97.767 1.00 85.56 196 LEU A O 1
ATOM 1433 N N . GLU A 1 197 ? 69.061 18.074 -95.742 1.00 85.62 197 GLU A N 1
ATOM 1434 C CA . GLU A 1 197 ? 70.505 18.319 -95.648 1.00 85.62 197 GLU A CA 1
ATOM 1435 C C . GLU A 1 197 ? 71.267 17.559 -96.738 1.00 85.62 197 GLU A C 1
ATOM 1437 O O . GLU A 1 197 ? 72.104 18.150 -97.419 1.00 85.62 197 GLU A O 1
ATOM 1442 N N . SER A 1 198 ? 70.938 16.285 -96.976 1.00 82.94 198 SER A N 1
ATOM 1443 C CA . SER A 1 198 ? 71.553 15.475 -98.034 1.00 82.94 198 SER A CA 1
ATOM 1444 C C . SER A 1 198 ? 71.249 16.023 -99.434 1.00 82.94 198 SER A C 1
ATOM 1446 O O . SER A 1 198 ? 72.157 16.174 -100.261 1.00 82.94 198 SER A O 1
ATOM 1448 N N . ALA A 1 199 ? 69.997 16.413 -99.695 1.00 81.81 199 ALA A N 1
ATOM 1449 C CA . ALA A 1 199 ? 69.598 17.048 -100.951 1.00 81.81 199 ALA A CA 1
ATOM 1450 C C . ALA A 1 199 ? 70.300 18.402 -101.165 1.00 81.81 199 ALA A C 1
ATOM 1452 O O . ALA A 1 199 ? 70.726 18.721 -102.281 1.00 81.81 199 ALA A O 1
ATOM 1453 N N . THR A 1 200 ? 70.470 19.181 -100.093 1.00 80.12 200 THR A N 1
ATOM 1454 C CA . THR A 1 200 ? 71.177 20.469 -100.122 1.00 80.12 200 THR A CA 1
ATOM 1455 C C . THR A 1 200 ? 72.673 20.273 -100.351 1.00 80.12 200 THR A C 1
ATOM 1457 O O . THR A 1 200 ? 73.241 20.938 -101.213 1.00 80.12 200 THR A O 1
ATOM 1460 N N . ALA A 1 201 ? 73.318 19.329 -99.663 1.00 81.06 201 ALA A N 1
ATOM 1461 C CA . ALA A 1 201 ? 74.728 18.998 -99.864 1.00 81.06 201 ALA A CA 1
ATOM 1462 C C . ALA A 1 201 ? 74.999 18.512 -101.296 1.00 81.06 201 ALA A C 1
ATOM 1464 O O . ALA A 1 201 ? 75.952 18.963 -101.933 1.00 81.06 201 ALA A O 1
ATOM 1465 N N . THR A 1 202 ? 74.116 17.667 -101.836 1.00 79.94 202 THR A N 1
ATOM 1466 C CA . THR A 1 202 ? 74.169 17.222 -103.236 1.00 79.94 202 THR A CA 1
ATOM 1467 C C . THR A 1 202 ? 74.019 18.399 -104.198 1.00 79.94 202 THR A C 1
ATOM 1469 O O . THR A 1 202 ? 74.805 18.526 -105.135 1.00 79.94 202 THR A O 1
ATOM 1472 N N . SER A 1 203 ? 73.068 19.305 -103.945 1.00 77.44 203 SER A N 1
ATOM 1473 C CA . SER A 1 203 ? 72.891 20.515 -104.760 1.00 77.44 203 SER A CA 1
ATOM 1474 C C . SER A 1 203 ? 74.106 21.441 -104.683 1.00 77.44 203 SER A C 1
ATOM 1476 O O . SER A 1 203 ? 74.536 21.959 -105.706 1.00 77.44 203 SER A O 1
ATOM 1478 N N . ILE A 1 204 ? 74.718 21.618 -103.508 1.00 75.88 204 ILE A N 1
ATOM 1479 C CA . ILE A 1 204 ? 75.941 22.417 -103.341 1.00 75.88 204 ILE A CA 1
ATOM 1480 C C . ILE A 1 204 ? 77.120 21.775 -104.076 1.00 75.88 204 ILE A C 1
ATOM 1482 O O . ILE A 1 204 ? 77.872 22.488 -104.737 1.00 75.88 204 ILE A O 1
ATOM 1486 N N . GLN A 1 205 ? 77.291 20.452 -104.014 1.00 75.94 205 GLN A N 1
ATOM 1487 C CA . GLN A 1 205 ? 78.333 19.761 -104.780 1.00 75.94 205 GLN A CA 1
ATOM 1488 C C . GLN A 1 205 ? 78.104 19.888 -106.290 1.00 75.94 205 GLN A C 1
ATOM 1490 O O . GLN A 1 205 ? 79.042 20.228 -107.010 1.00 75.94 205 GLN A O 1
ATOM 1495 N N . GLN A 1 206 ? 76.868 19.699 -106.763 1.00 75.69 206 GLN A N 1
ATOM 1496 C CA . GLN A 1 206 ? 76.505 19.900 -108.168 1.00 75.69 206 GLN A CA 1
ATOM 1497 C C . GLN A 1 206 ? 76.717 21.353 -108.609 1.00 75.69 206 GLN A C 1
ATOM 1499 O O . GLN A 1 206 ? 77.240 21.572 -109.694 1.00 75.69 206 GLN A O 1
ATOM 1504 N N . VAL A 1 207 ? 76.401 22.347 -107.772 1.00 67.06 207 VAL A N 1
ATOM 1505 C CA . VAL A 1 207 ? 76.642 23.773 -108.057 1.00 67.06 207 VAL A CA 1
ATOM 1506 C C . VAL A 1 207 ? 78.129 24.113 -108.019 1.00 67.06 207 VAL A C 1
ATOM 1508 O O . VAL A 1 207 ? 78.588 24.871 -108.859 1.00 67.06 207 VAL A O 1
ATOM 1511 N N . THR A 1 208 ? 78.914 23.549 -107.104 1.00 67.00 208 THR A N 1
ATOM 1512 C CA . THR A 1 208 ? 80.365 23.798 -107.037 1.00 67.00 208 THR A CA 1
ATOM 1513 C C . THR A 1 208 ? 81.078 23.199 -108.249 1.00 67.00 208 THR A C 1
ATOM 1515 O O . THR A 1 208 ? 81.919 23.862 -108.853 1.00 67.00 208 THR A O 1
ATOM 1518 N N . ALA A 1 209 ? 80.693 21.984 -108.654 1.00 64.69 209 ALA A N 1
ATOM 1519 C CA . ALA A 1 209 ? 81.165 21.354 -109.884 1.00 64.69 209 ALA A CA 1
ATOM 1520 C C . ALA A 1 209 ? 80.697 22.130 -111.125 1.00 64.69 209 ALA A C 1
ATOM 1522 O O . ALA A 1 209 ? 81.516 22.469 -111.973 1.00 64.69 209 ALA A O 1
ATOM 1523 N N . ALA A 1 210 ? 79.421 22.530 -111.179 1.00 64.19 210 ALA A N 1
ATOM 1524 C CA . ALA A 1 210 ? 78.892 23.360 -112.255 1.00 64.19 210 ALA A CA 1
ATOM 1525 C C . ALA A 1 210 ? 79.547 24.746 -112.302 1.00 64.19 210 ALA A C 1
ATOM 1527 O O . ALA A 1 210 ? 79.708 25.271 -113.391 1.00 64.19 210 ALA A O 1
ATOM 1528 N N . ILE A 1 211 ? 79.962 25.347 -111.182 1.00 63.75 211 ILE A N 1
ATOM 1529 C CA . ILE A 1 211 ? 80.724 26.608 -111.146 1.00 63.75 211 ILE A CA 1
ATOM 1530 C C . ILE A 1 211 ? 82.164 26.388 -111.621 1.00 63.75 211 ILE A C 1
ATOM 1532 O O . ILE A 1 211 ? 82.677 27.228 -112.354 1.00 63.75 211 ILE A O 1
ATOM 1536 N N . GLY A 1 212 ? 82.806 25.272 -111.263 1.00 63.94 212 GLY A N 1
ATOM 1537 C CA . GLY A 1 212 ? 84.112 24.882 -111.808 1.00 63.94 212 GLY A CA 1
ATOM 1538 C C . GLY A 1 212 ? 84.070 24.718 -113.331 1.00 63.94 212 GLY A C 1
ATOM 1539 O O . GLY A 1 212 ? 84.872 25.327 -114.042 1.00 63.94 212 GLY A O 1
ATOM 1540 N N . ASP A 1 213 ? 83.057 24.006 -113.827 1.00 61.34 213 ASP A N 1
ATOM 1541 C CA . ASP A 1 213 ? 82.790 23.830 -115.256 1.00 61.34 213 ASP A CA 1
ATOM 1542 C C . ASP A 1 213 ? 82.317 25.135 -115.923 1.00 61.34 213 ASP A C 1
ATOM 1544 O O . ASP A 1 213 ? 82.677 25.413 -117.063 1.00 61.34 213 ASP A O 1
ATOM 1548 N N . THR A 1 214 ? 81.571 25.999 -115.222 1.00 56.78 214 THR A N 1
ATOM 1549 C CA . THR A 1 214 ? 81.117 27.312 -115.721 1.00 56.78 214 THR A CA 1
ATOM 1550 C C . THR A 1 214 ? 82.266 28.309 -115.797 1.00 56.78 214 THR A C 1
ATOM 1552 O O . THR A 1 214 ? 82.315 29.067 -116.751 1.00 56.78 214 THR A O 1
ATOM 1555 N N . ASN A 1 215 ? 83.244 28.304 -114.890 1.00 55.28 215 ASN A N 1
ATOM 1556 C CA . ASN A 1 215 ? 84.424 29.169 -115.014 1.00 55.28 215 ASN A CA 1
ATOM 1557 C C . ASN A 1 215 ? 85.294 28.781 -116.227 1.00 55.28 215 ASN A C 1
ATOM 1559 O O . ASN A 1 215 ? 85.837 29.658 -116.899 1.00 55.28 215 ASN A O 1
ATOM 1563 N N . ALA A 1 216 ? 85.375 27.485 -116.553 1.00 52.06 216 ALA A N 1
ATOM 1564 C CA . ALA A 1 216 ? 86.021 26.987 -117.770 1.00 52.06 216 ALA A CA 1
ATOM 1565 C C . ALA A 1 216 ? 85.173 27.245 -119.038 1.00 52.06 216 ALA A C 1
ATOM 1567 O O . ALA A 1 216 ? 85.704 27.612 -120.090 1.00 52.06 216 ALA A O 1
ATOM 1568 N N . ASN A 1 217 ? 83.843 27.156 -118.934 1.00 53.31 217 ASN A N 1
ATOM 1569 C CA . ASN A 1 217 ? 82.922 27.459 -120.028 1.00 53.31 217 ASN A CA 1
ATOM 1570 C C . ASN A 1 217 ? 82.712 28.966 -120.254 1.00 53.31 217 ASN A C 1
ATOM 1572 O O . ASN A 1 217 ? 82.453 29.335 -121.388 1.00 53.31 217 ASN A O 1
ATOM 1576 N N . VAL A 1 218 ? 82.880 29.866 -119.278 1.00 51.19 218 VAL A N 1
ATOM 1577 C CA . VAL A 1 218 ? 82.732 31.335 -119.432 1.00 51.19 218 VAL A CA 1
ATOM 1578 C C . VAL A 1 218 ? 83.873 31.945 -120.257 1.00 51.19 218 VAL A C 1
ATOM 1580 O O . VAL A 1 218 ? 83.625 32.855 -121.045 1.00 51.19 218 VAL A O 1
ATOM 1583 N N . GLN A 1 219 ? 85.081 31.375 -120.204 1.00 48.62 219 GLN A N 1
ATOM 1584 C CA . GLN A 1 219 ? 86.156 31.677 -121.167 1.00 48.62 219 GLN A CA 1
ATOM 1585 C C . GLN A 1 219 ? 85.809 31.225 -122.601 1.00 48.62 219 GLN A C 1
ATOM 1587 O O . GLN A 1 219 ? 86.265 31.827 -123.565 1.00 48.62 219 GLN A O 1
ATOM 1592 N N . THR A 1 220 ? 84.937 30.224 -122.747 1.00 46.50 220 THR A N 1
ATOM 1593 C CA . THR A 1 220 ? 84.495 29.667 -124.041 1.00 46.50 220 THR A CA 1
ATOM 1594 C C . THR A 1 220 ? 83.159 30.283 -124.525 1.00 46.50 220 THR A C 1
ATOM 1596 O O . THR A 1 220 ? 82.871 30.325 -125.717 1.00 46.50 220 THR A O 1
ATOM 1599 N N . THR A 1 221 ? 82.358 30.849 -123.612 1.00 45.59 221 THR A N 1
ATOM 1600 C CA . THR A 1 221 ? 80.982 31.360 -123.808 1.00 45.59 221 THR A CA 1
ATOM 1601 C C . THR A 1 221 ? 80.938 32.873 -124.063 1.00 45.59 221 THR A C 1
ATOM 1603 O O . THR A 1 221 ? 79.979 33.358 -124.663 1.00 45.59 221 THR A O 1
ATOM 1606 N N . SER A 1 222 ? 82.009 33.618 -123.751 1.00 42.56 222 SER A N 1
ATOM 1607 C CA . SER A 1 222 ? 82.189 35.007 -124.225 1.00 42.56 222 SER A CA 1
ATOM 1608 C C . SER A 1 222 ? 82.267 35.107 -125.765 1.00 42.56 222 SER A C 1
ATOM 1610 O O . SER A 1 222 ? 82.028 36.168 -126.335 1.00 42.56 222 SER A O 1
ATOM 1612 N N . GLN A 1 223 ? 82.524 33.988 -126.459 1.00 42.94 223 GLN A N 1
ATOM 1613 C CA . GLN A 1 223 ? 82.494 33.891 -127.923 1.00 42.94 223 GLN A CA 1
ATOM 1614 C C . GLN A 1 223 ? 81.193 33.297 -128.502 1.00 42.94 223 GLN A C 1
ATOM 1616 O O . GLN A 1 223 ? 81.027 33.326 -129.718 1.00 42.94 223 GLN A O 1
ATOM 1621 N N . ALA A 1 224 ? 80.265 32.780 -127.683 1.00 44.69 224 ALA A N 1
ATOM 1622 C CA . ALA A 1 224 ? 79.102 32.016 -128.169 1.00 44.69 224 ALA A CA 1
ATOM 1623 C C . ALA A 1 224 ? 77.725 32.520 -127.681 1.00 44.69 224 ALA A C 1
ATOM 1625 O O . ALA A 1 224 ? 76.700 31.975 -128.086 1.00 44.69 224 ALA A O 1
ATOM 1626 N N . VAL A 1 225 ? 77.657 33.594 -126.880 1.00 42.09 225 VAL A N 1
ATOM 1627 C CA . VAL A 1 225 ? 76.389 34.246 -126.456 1.00 42.09 225 VAL A CA 1
ATOM 1628 C C . VAL A 1 225 ? 76.087 35.493 -127.300 1.00 42.09 225 VAL A C 1
ATOM 1630 O O . VAL A 1 225 ? 75.558 36.497 -126.836 1.00 42.09 225 VAL A O 1
ATOM 1633 N N . ALA A 1 226 ? 76.402 35.397 -128.592 1.00 43.19 226 ALA A N 1
ATOM 1634 C CA . ALA A 1 226 ? 75.854 36.274 -129.619 1.00 43.19 226 ALA A CA 1
ATOM 1635 C C . ALA A 1 226 ? 74.495 35.781 -130.150 1.00 43.19 226 ALA A C 1
ATOM 1637 O O . ALA A 1 226 ? 73.797 36.581 -130.758 1.00 43.19 226 ALA A O 1
ATOM 1638 N N . ASP A 1 227 ? 74.083 34.526 -129.905 1.00 42.16 227 ASP A N 1
ATOM 1639 C CA . ASP A 1 227 ? 73.064 33.939 -130.792 1.00 42.16 227 ASP A CA 1
ATOM 1640 C C . ASP A 1 227 ? 71.823 33.295 -130.186 1.00 42.16 227 ASP A C 1
ATOM 1642 O O . ASP A 1 227 ? 70.991 32.831 -130.954 1.00 42.16 227 ASP A O 1
ATOM 1646 N N . ILE A 1 228 ? 71.588 33.308 -128.870 1.00 37.88 228 ILE A N 1
ATOM 1647 C CA . ILE A 1 228 ? 70.242 32.963 -128.371 1.00 37.88 228 ILE A CA 1
ATOM 1648 C C . ILE A 1 228 ? 69.890 33.779 -127.123 1.00 37.88 228 ILE A C 1
ATOM 1650 O O . ILE A 1 228 ? 69.770 33.270 -126.012 1.00 37.88 228 ILE A O 1
ATOM 1654 N N . ASN A 1 229 ? 69.673 35.077 -127.327 1.00 33.47 229 ASN A N 1
ATOM 1655 C CA . ASN A 1 229 ? 68.851 35.896 -126.443 1.00 33.47 229 ASN A CA 1
ATOM 1656 C C . ASN A 1 229 ? 67.546 36.198 -127.195 1.00 33.47 229 ASN A C 1
ATOM 1658 O O . ASN A 1 229 ? 67.483 37.140 -127.980 1.00 33.47 229 ASN A O 1
ATOM 1662 N N . GLY A 1 230 ? 66.507 35.378 -127.001 1.00 40.06 230 GLY A N 1
ATOM 1663 C CA . GLY A 1 230 ? 65.160 35.773 -127.426 1.00 40.06 230 GLY A CA 1
ATOM 1664 C C . GLY A 1 230 ? 64.210 34.672 -127.887 1.00 40.06 230 GLY A C 1
ATOM 1665 O O . GLY A 1 230 ? 63.819 34.668 -129.048 1.00 40.06 230 GLY A O 1
ATOM 1666 N N . LYS A 1 231 ? 63.725 33.892 -126.909 1.00 37.41 231 LYS A N 1
ATOM 1667 C CA . LYS A 1 231 ? 62.374 33.286 -126.771 1.00 37.41 231 LYS A CA 1
ATOM 1668 C C . LYS A 1 231 ? 62.393 31.752 -126.727 1.00 37.41 231 LYS A C 1
ATOM 1670 O O . LYS A 1 231 ? 62.501 31.094 -127.748 1.00 37.41 231 LYS A O 1
ATOM 1675 N N . LEU A 1 232 ? 62.455 31.144 -125.541 1.00 33.31 232 LEU A N 1
ATOM 1676 C CA . LEU A 1 232 ? 61.395 30.994 -124.520 1.00 33.31 232 LEU A CA 1
ATOM 1677 C C . LEU A 1 232 ? 60.333 29.946 -124.904 1.00 33.31 232 LEU A C 1
ATOM 1679 O O . LEU A 1 232 ? 59.450 30.242 -125.704 1.00 33.31 232 LEU A O 1
ATOM 1683 N N . SER A 1 233 ? 60.390 28.784 -124.233 1.00 33.31 233 SER A N 1
ATOM 1684 C CA . SER A 1 233 ? 59.285 28.031 -123.583 1.00 33.31 233 SER A CA 1
ATOM 1685 C C . SER A 1 233 ? 59.525 26.515 -123.671 1.00 33.31 233 SER A C 1
ATOM 1687 O O . SER A 1 233 ? 59.283 25.911 -124.709 1.00 33.31 233 SER A O 1
ATOM 1689 N N . ALA A 1 234 ? 59.976 25.886 -122.579 1.00 32.56 234 ALA A N 1
ATOM 1690 C CA . ALA A 1 234 ? 60.030 24.429 -122.447 1.00 32.56 234 ALA A CA 1
ATOM 1691 C C . ALA A 1 234 ? 58.851 23.927 -121.595 1.00 32.56 234 ALA A C 1
ATOM 1693 O O . ALA A 1 234 ? 58.827 24.069 -120.376 1.00 32.56 234 ALA A O 1
ATOM 1694 N N . GLN A 1 235 ? 57.884 23.318 -122.270 1.00 31.28 235 GLN A N 1
ATOM 1695 C CA . GLN A 1 235 ? 57.203 22.084 -121.862 1.00 31.28 235 GLN A CA 1
ATOM 1696 C C . GLN A 1 235 ? 57.519 21.099 -123.022 1.00 31.28 235 GLN A C 1
ATOM 1698 O O . GLN A 1 235 ? 57.640 21.554 -124.154 1.00 31.28 235 GLN A O 1
ATOM 1703 N N . TRP A 1 23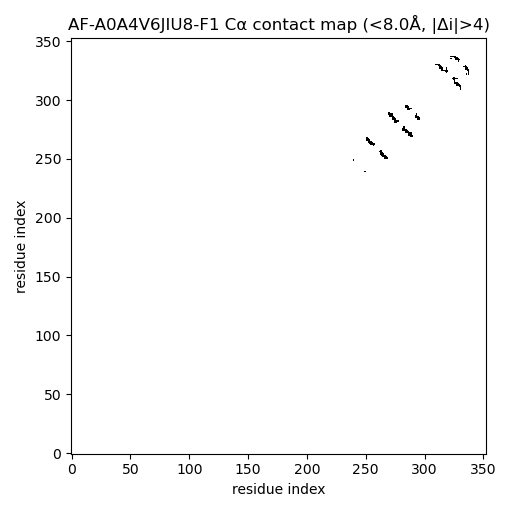6 ? 57.732 19.785 -122.904 1.00 33.25 236 TRP A N 1
ATOM 1704 C CA . TRP A 1 236 ? 57.184 18.777 -121.999 1.00 33.25 236 TRP A CA 1
ATOM 1705 C C . TRP A 1 236 ? 57.874 17.412 -122.261 1.00 33.25 236 TRP A C 1
ATOM 1707 O O . TRP A 1 236 ? 58.637 17.276 -123.220 1.00 33.25 236 TRP A O 1
ATOM 1717 N N . GLY A 1 237 ? 57.559 16.388 -121.458 1.00 39.41 237 GLY A N 1
ATOM 1718 C CA . GLY A 1 237 ? 57.891 14.993 -121.761 1.00 39.41 237 GLY A CA 1
ATOM 1719 C C . GLY A 1 237 ? 57.313 14.503 -123.096 1.00 39.41 237 GLY A C 1
ATOM 1720 O O . GLY A 1 237 ? 56.389 15.102 -123.630 1.00 39.41 237 GLY A O 1
ATOM 1721 N N . VAL A 1 238 ? 57.883 13.400 -123.597 1.00 40.34 238 VAL A N 1
ATOM 1722 C CA . VAL A 1 238 ? 57.362 12.503 -124.650 1.00 40.34 238 VAL A CA 1
ATOM 1723 C C . VAL A 1 238 ? 56.692 13.203 -125.842 1.00 40.34 238 VAL A C 1
ATOM 1725 O O . VAL A 1 238 ? 55.541 13.629 -125.802 1.00 40.34 238 VAL A O 1
ATOM 1728 N N . LYS A 1 239 ? 57.382 13.218 -126.982 1.00 37.84 239 LYS A N 1
ATOM 1729 C CA . LYS A 1 239 ? 56.827 13.749 -128.228 1.00 37.84 239 LYS A CA 1
ATOM 1730 C C . LYS A 1 239 ? 55.716 12.827 -128.764 1.00 37.84 239 LYS A C 1
ATOM 1732 O O . LYS A 1 239 ? 55.998 11.822 -129.407 1.00 37.84 239 LYS A O 1
ATOM 1737 N N . VAL A 1 240 ? 54.453 13.199 -128.552 1.00 40.66 240 VAL A N 1
ATOM 1738 C CA . VAL A 1 240 ? 53.346 12.852 -129.458 1.00 40.66 240 VAL A CA 1
ATOM 1739 C C . VAL A 1 240 ? 53.116 14.070 -130.344 1.00 40.66 240 VAL A C 1
ATOM 1741 O O . VAL A 1 240 ? 52.645 15.104 -129.879 1.00 40.66 240 VAL A O 1
ATOM 1744 N N . GLN A 1 241 ? 53.471 13.967 -131.622 1.00 42.78 241 GLN A N 1
ATOM 1745 C CA . GLN A 1 241 ? 53.106 14.975 -132.614 1.00 42.78 241 GLN A CA 1
ATOM 1746 C C . GLN A 1 241 ? 51.613 14.813 -132.955 1.00 42.78 241 GLN A C 1
ATOM 1748 O O . GLN A 1 241 ? 51.127 13.697 -133.160 1.00 42.78 241 GLN A O 1
ATOM 1753 N N . VAL A 1 242 ? 50.873 15.921 -133.002 1.00 39.81 242 VAL A N 1
ATOM 1754 C CA . VAL A 1 242 ? 49.599 15.996 -133.724 1.00 39.81 242 VAL A CA 1
ATOM 1755 C C . VAL A 1 242 ? 49.906 16.604 -135.079 1.00 39.81 242 VAL A C 1
ATOM 1757 O O . VAL A 1 242 ? 50.375 17.732 -135.141 1.00 39.81 242 VAL A O 1
ATOM 1760 N N . GLU A 1 243 ? 49.577 15.883 -136.142 1.00 55.41 243 GLU A N 1
ATOM 1761 C CA . GLU A 1 243 ? 49.290 16.476 -137.442 1.00 55.41 243 GLU A CA 1
ATOM 1762 C C . GLU A 1 243 ? 48.059 15.786 -138.028 1.00 55.41 243 GLU A C 1
ATOM 1764 O O . GLU A 1 243 ? 47.771 14.614 -137.750 1.00 55.41 243 GLU A O 1
ATOM 1769 N N . ALA A 1 244 ? 47.280 16.569 -138.769 1.00 43.03 244 ALA A N 1
ATOM 1770 C CA . ALA A 1 244 ? 46.112 16.108 -139.496 1.00 43.03 244 ALA A CA 1
ATOM 1771 C C . ALA A 1 244 ? 46.490 14.955 -140.443 1.00 43.03 244 ALA A C 1
ATOM 1773 O O . ALA A 1 244 ? 47.596 14.927 -140.973 1.00 43.03 244 ALA A O 1
ATOM 1774 N N . ASN A 1 245 ? 45.538 14.041 -140.657 1.00 54.62 245 ASN A N 1
ATOM 1775 C CA . ASN A 1 245 ? 45.583 12.845 -141.525 1.00 54.62 245 ASN A CA 1
ATOM 1776 C C . ASN A 1 245 ? 45.693 11.485 -140.805 1.00 54.62 245 ASN A C 1
ATOM 1778 O O . ASN A 1 245 ? 45.932 10.458 -141.431 1.00 54.62 245 ASN A O 1
ATOM 1782 N N . GLY A 1 246 ? 45.361 11.438 -139.513 1.00 54.56 246 GLY A N 1
ATOM 1783 C CA . GLY A 1 246 ? 44.527 10.345 -138.991 1.00 54.56 246 GLY A CA 1
ATOM 1784 C C . GLY A 1 246 ? 45.151 8.960 -138.772 1.00 54.56 246 GLY A C 1
ATOM 1785 O O . GLY A 1 246 ? 44.421 8.071 -138.347 1.00 54.56 246 GLY A O 1
ATOM 1786 N N . VAL A 1 247 ? 46.459 8.746 -138.956 1.00 52.88 247 VAL A N 1
ATOM 1787 C CA . VAL A 1 247 ? 47.116 7.490 -138.536 1.00 52.88 247 VAL A CA 1
ATOM 1788 C C . VAL A 1 247 ? 48.368 7.795 -137.716 1.00 52.88 247 VAL A C 1
ATOM 1790 O O . VAL A 1 247 ? 49.427 8.110 -138.250 1.00 52.88 247 VAL A O 1
ATOM 1793 N N . LYS A 1 248 ? 48.234 7.704 -136.389 1.00 50.16 248 LYS A N 1
ATOM 1794 C CA . LYS A 1 248 ? 49.324 7.885 -135.421 1.00 50.16 248 LYS A CA 1
ATOM 1795 C C . LYS A 1 248 ? 50.005 6.540 -135.171 1.00 50.16 248 LYS A C 1
ATOM 1797 O O . LYS A 1 248 ? 49.331 5.590 -134.782 1.00 50.16 248 LYS A O 1
ATOM 1802 N N . ARG A 1 249 ? 51.328 6.457 -135.335 1.00 52.50 249 ARG A N 1
ATOM 1803 C CA . ARG A 1 249 ? 52.130 5.329 -134.835 1.00 52.50 249 ARG A CA 1
ATOM 1804 C C . ARG A 1 249 ? 53.150 5.841 -133.830 1.00 52.50 249 ARG A C 1
ATOM 1806 O O . ARG A 1 249 ? 53.906 6.760 -134.124 1.00 52.50 249 ARG A O 1
ATOM 1813 N N . ILE A 1 250 ? 53.119 5.264 -132.636 1.00 48.66 250 ILE A N 1
ATOM 1814 C CA . ILE A 1 250 ? 54.004 5.583 -131.518 1.00 48.66 250 ILE A CA 1
ATOM 1815 C C . ILE A 1 250 ? 54.937 4.382 -131.352 1.00 48.66 250 ILE A C 1
ATOM 1817 O O . ILE A 1 250 ? 54.458 3.269 -131.148 1.00 48.66 250 ILE A O 1
ATOM 1821 N N . ALA A 1 251 ? 56.250 4.601 -131.440 1.00 55.94 251 ALA A N 1
ATOM 1822 C CA . ALA A 1 251 ? 57.231 3.646 -130.935 1.00 55.94 251 ALA A CA 1
ATOM 1823 C C . ALA A 1 251 ? 57.278 3.810 -129.411 1.00 55.94 251 ALA A C 1
ATOM 1825 O O . ALA A 1 251 ? 57.704 4.848 -128.901 1.00 55.94 251 ALA A O 1
ATOM 1826 N N . GLY A 1 252 ? 56.744 2.830 -128.686 1.00 52.59 252 GLY A N 1
ATOM 1827 C CA . GLY A 1 252 ? 56.766 2.812 -127.228 1.00 52.59 252 GLY A CA 1
ATOM 1828 C C . GLY A 1 252 ? 58.065 2.197 -126.715 1.00 52.59 252 GLY A C 1
ATOM 1829 O O . GLY A 1 252 ? 58.475 1.137 -127.189 1.00 52.59 252 GLY A O 1
ATOM 1830 N N . ILE A 1 253 ? 58.692 2.851 -125.737 1.00 57.09 253 ILE A N 1
ATOM 1831 C CA . ILE A 1 253 ? 59.730 2.251 -124.893 1.00 57.09 253 ILE A CA 1
ATOM 1832 C C . ILE A 1 253 ? 59.018 1.734 -123.644 1.00 57.09 253 ILE A C 1
ATOM 1834 O O . ILE A 1 253 ? 58.393 2.527 -122.938 1.00 57.09 253 ILE A O 1
ATOM 1838 N N . GLN A 1 254 ? 59.085 0.427 -123.379 1.00 51.50 254 GLN A N 1
ATOM 1839 C CA . GLN A 1 254 ? 58.480 -0.169 -122.189 1.00 51.50 254 GLN A CA 1
ATOM 1840 C C . GLN A 1 254 ? 59.557 -0.707 -121.249 1.00 51.50 254 GLN A C 1
ATOM 1842 O O . GLN A 1 254 ? 60.448 -1.460 -121.643 1.00 51.50 254 GLN A O 1
ATOM 1847 N N . LEU A 1 255 ? 59.448 -0.288 -119.992 1.00 50.91 255 LEU A N 1
ATOM 1848 C CA . LEU A 1 255 ? 60.249 -0.751 -118.869 1.00 50.91 255 LEU A CA 1
ATOM 1849 C C . LEU A 1 255 ? 59.294 -1.426 -117.893 1.00 50.91 255 LEU A C 1
ATOM 1851 O O . LEU A 1 255 ? 58.358 -0.792 -117.405 1.00 50.91 255 LEU A O 1
ATOM 1855 N N . GLY A 1 256 ? 59.495 -2.714 -117.648 1.00 55.41 256 GLY A N 1
ATOM 1856 C CA . GLY A 1 256 ? 58.614 -3.492 -116.788 1.00 55.41 256 GLY A CA 1
ATOM 1857 C C . GLY A 1 256 ? 59.295 -4.742 -116.261 1.00 55.41 256 GLY A C 1
ATOM 1858 O O . GLY A 1 256 ? 60.239 -5.251 -116.863 1.00 55.41 256 GLY A O 1
ATOM 1859 N N . ILE A 1 257 ? 58.803 -5.219 -115.125 1.00 46.31 257 ILE A N 1
ATOM 1860 C CA . ILE A 1 257 ? 59.200 -6.491 -114.530 1.00 46.31 257 ILE A CA 1
ATOM 1861 C C . ILE A 1 257 ? 58.091 -7.481 -114.882 1.00 46.31 257 ILE A C 1
ATOM 1863 O O . ILE A 1 257 ? 56.915 -7.181 -114.661 1.00 46.31 257 ILE A O 1
ATOM 1867 N N . ASP A 1 258 ? 58.430 -8.610 -115.494 1.00 54.41 258 ASP A N 1
ATOM 1868 C CA . ASP A 1 258 ? 57.433 -9.634 -115.810 1.00 54.41 258 ASP A CA 1
ATOM 1869 C C . ASP A 1 258 ? 56.980 -10.403 -114.554 1.00 54.41 258 ASP A C 1
ATOM 1871 O O . ASP A 1 258 ? 57.563 -10.284 -113.475 1.00 54.41 258 ASP A O 1
ATOM 1875 N N . GLY A 1 259 ? 55.916 -11.206 -114.680 1.00 55.44 259 GLY A N 1
ATOM 1876 C CA . GLY A 1 259 ? 55.335 -11.989 -113.577 1.00 55.44 259 GLY A CA 1
ATOM 1877 C C . GLY A 1 259 ? 56.258 -13.056 -112.966 1.00 55.44 259 GLY A C 1
ATOM 1878 O O . GLY A 1 259 ? 55.832 -13.776 -112.066 1.00 55.44 259 GLY A O 1
ATOM 1879 N N . THR A 1 260 ? 57.504 -13.156 -113.433 1.00 58.94 260 THR A N 1
ATOM 1880 C CA . THR A 1 260 ? 58.561 -14.034 -112.914 1.00 58.94 260 THR A CA 1
ATOM 1881 C C . THR A 1 260 ? 59.750 -13.270 -112.320 1.00 58.94 260 THR A C 1
ATOM 1883 O O . THR A 1 260 ? 60.701 -13.894 -111.853 1.00 58.94 260 THR A O 1
ATOM 1886 N N . GLY A 1 261 ? 59.684 -11.935 -112.261 1.00 59.25 261 GLY A N 1
ATOM 1887 C CA . GLY A 1 261 ? 60.669 -11.094 -111.580 1.00 59.25 261 GLY A CA 1
ATOM 1888 C C . GLY A 1 261 ? 61.848 -10.637 -112.443 1.00 59.25 261 GLY A C 1
ATOM 1889 O O . GLY A 1 261 ? 62.792 -10.069 -111.896 1.00 59.25 261 GLY A O 1
ATOM 1890 N N . ALA A 1 262 ? 61.820 -10.842 -113.765 1.00 62.47 262 ALA A N 1
ATOM 1891 C CA . ALA A 1 262 ? 62.860 -10.337 -114.659 1.00 62.47 262 ALA A CA 1
ATOM 1892 C C . ALA A 1 262 ? 62.519 -8.925 -115.160 1.00 62.47 262 ALA A C 1
ATOM 1894 O O . ALA A 1 262 ? 61.428 -8.672 -115.676 1.00 62.47 262 ALA A O 1
ATOM 1895 N N . SER A 1 263 ? 63.463 -7.994 -115.009 1.00 65.00 263 SER A N 1
ATOM 1896 C CA . SER A 1 263 ? 63.361 -6.633 -115.545 1.00 65.00 263 SER A CA 1
ATOM 1897 C C . SER A 1 263 ? 63.691 -6.629 -117.034 1.00 65.00 263 SER A C 1
ATOM 1899 O O . SER A 1 263 ? 64.811 -6.961 -117.421 1.00 65.00 263 SER A O 1
ATOM 1901 N N . ASN A 1 264 ? 62.741 -6.204 -117.863 1.00 61.31 264 ASN A N 1
ATOM 1902 C CA . ASN A 1 264 ? 62.887 -6.158 -119.311 1.00 61.31 264 ASN A CA 1
ATOM 1903 C C . ASN A 1 264 ? 62.899 -4.704 -119.812 1.00 61.31 264 ASN A C 1
ATOM 1905 O O . ASN A 1 264 ? 62.058 -3.888 -119.424 1.00 61.31 264 ASN A O 1
ATOM 1909 N N . PHE A 1 265 ? 63.839 -4.393 -120.710 1.00 71.81 265 PHE A N 1
ATOM 1910 C CA . PHE A 1 265 ? 63.834 -3.174 -121.520 1.00 71.81 265 PHE A CA 1
ATOM 1911 C C . PHE A 1 265 ? 63.466 -3.547 -122.952 1.00 71.81 265 PHE A C 1
ATOM 1913 O O . PHE A 1 265 ? 64.247 -4.194 -123.651 1.00 71.81 265 PHE A O 1
ATOM 1920 N N . LEU A 1 266 ? 62.258 -3.173 -123.372 1.00 69.06 266 LEU A N 1
ATOM 1921 C CA . LEU A 1 266 ? 61.694 -3.578 -124.655 1.00 69.06 266 LEU A CA 1
ATOM 1922 C C . LEU A 1 266 ? 61.437 -2.345 -125.526 1.00 69.06 266 LEU A C 1
ATOM 1924 O O . LEU A 1 266 ? 60.786 -1.386 -125.103 1.00 69.06 266 LEU A O 1
ATOM 1928 N N . ILE A 1 267 ? 61.938 -2.394 -126.761 1.00 72.88 267 ILE A N 1
ATOM 1929 C CA . ILE A 1 267 ? 61.715 -1.379 -127.794 1.00 72.88 267 ILE A CA 1
ATOM 1930 C C . ILE A 1 267 ? 60.929 -2.033 -128.932 1.00 72.88 267 ILE A C 1
ATOM 1932 O O . ILE A 1 267 ? 61.400 -2.998 -129.530 1.00 72.88 267 ILE A O 1
ATOM 1936 N N . SER A 1 268 ? 59.755 -1.487 -129.260 1.00 74.56 268 SER A N 1
ATOM 1937 C CA . SER A 1 268 ? 58.981 -1.893 -130.440 1.00 74.56 268 SER A CA 1
ATOM 1938 C C . SER A 1 268 ? 59.117 -0.839 -131.538 1.00 74.56 268 SER A C 1
ATOM 1940 O O . SER A 1 268 ? 58.513 0.232 -131.447 1.00 74.56 268 SER A O 1
ATOM 1942 N N . ALA A 1 269 ? 59.907 -1.135 -132.572 1.00 70.94 269 ALA A N 1
ATOM 1943 C CA . ALA A 1 269 ? 60.149 -0.240 -133.704 1.00 70.94 269 ALA A CA 1
ATOM 1944 C C . ALA A 1 269 ? 60.341 -1.019 -135.016 1.00 70.94 269 ALA A C 1
ATOM 1946 O O . ALA A 1 269 ? 60.928 -2.098 -135.013 1.00 70.94 269 ALA A O 1
ATOM 1947 N N . ASP A 1 270 ? 59.907 -0.434 -136.141 1.00 74.19 270 ASP A N 1
ATOM 1948 C CA . ASP A 1 270 ? 60.127 -1.005 -137.482 1.00 74.19 270 ASP A CA 1
ATOM 1949 C C . ASP A 1 270 ? 61.626 -1.039 -137.851 1.00 74.19 270 ASP A C 1
ATOM 1951 O O . ASP A 1 270 ? 62.081 -1.893 -138.611 1.00 74.19 270 ASP A O 1
ATOM 1955 N N . THR A 1 271 ? 62.427 -0.109 -137.321 1.00 78.19 271 THR A N 1
ATOM 1956 C CA . THR A 1 271 ? 63.893 -0.107 -137.429 1.00 78.19 271 THR A CA 1
ATOM 1957 C C . THR A 1 271 ? 64.498 0.584 -136.216 1.00 78.19 271 THR A C 1
ATOM 1959 O O . THR A 1 271 ? 64.152 1.723 -135.906 1.00 78.19 271 THR A O 1
ATOM 1962 N N . PHE A 1 272 ? 65.431 -0.091 -135.551 1.00 84.06 272 PHE A N 1
ATOM 1963 C CA . PHE A 1 272 ? 66.274 0.489 -134.512 1.00 84.06 272 PHE A CA 1
ATOM 1964 C C . PHE A 1 272 ? 67.714 0.507 -135.010 1.00 84.06 272 PHE A C 1
ATOM 1966 O O . PHE A 1 272 ? 68.263 -0.542 -135.326 1.00 84.06 272 PHE A O 1
ATOM 1973 N N . ALA A 1 273 ? 68.326 1.683 -135.109 1.00 82.00 273 ALA A N 1
ATOM 1974 C CA . ALA A 1 273 ? 69.665 1.828 -135.661 1.00 82.00 273 ALA A CA 1
ATOM 1975 C C . ALA A 1 273 ? 70.493 2.802 -134.830 1.00 82.00 273 ALA A C 1
ATOM 1977 O O . ALA A 1 273 ? 70.020 3.877 -134.459 1.00 82.00 273 ALA A O 1
ATOM 1978 N N . VAL A 1 274 ? 71.742 2.423 -134.578 1.00 81.69 274 VAL A N 1
ATOM 1979 C CA . VAL A 1 274 ? 72.749 3.286 -133.970 1.00 81.69 274 VAL A CA 1
ATOM 1980 C C . VAL A 1 274 ? 73.737 3.677 -135.055 1.00 81.69 274 VAL A C 1
ATOM 1982 O O . VAL A 1 274 ? 74.368 2.822 -135.679 1.00 81.69 274 VAL A O 1
ATOM 1985 N N . TYR A 1 275 ? 73.866 4.980 -135.276 1.00 81.44 275 TYR A N 1
ATOM 1986 C CA . TYR A 1 275 ? 74.798 5.549 -136.238 1.00 81.44 275 TYR A CA 1
ATOM 1987 C C . TYR A 1 275 ? 75.941 6.246 -135.509 1.00 81.44 275 TYR A C 1
ATOM 1989 O O . TYR A 1 275 ? 75.723 6.926 -134.508 1.00 81.44 275 TYR A O 1
ATOM 1997 N N . ASN A 1 276 ? 77.149 6.106 -136.042 1.00 79.19 276 ASN A N 1
ATOM 1998 C CA . ASN A 1 276 ? 78.282 6.940 -135.702 1.00 79.19 276 ASN A CA 1
ATOM 1999 C C . ASN A 1 276 ? 78.347 8.087 -136.724 1.00 79.19 276 ASN A C 1
ATOM 2001 O O . ASN A 1 276 ? 78.592 7.833 -137.907 1.00 79.19 276 ASN A O 1
ATOM 2005 N N . PRO A 1 277 ? 78.082 9.335 -136.326 1.00 70.75 277 PRO A N 1
ATOM 2006 C CA . PRO A 1 277 ? 78.223 10.472 -137.221 1.00 70.75 277 PRO A CA 1
ATOM 2007 C C . PRO A 1 277 ? 79.709 10.722 -137.514 1.00 70.75 277 PRO A C 1
ATOM 2009 O O . PRO A 1 277 ? 80.504 10.941 -136.604 1.00 70.75 277 PRO A O 1
ATOM 2012 N N . THR A 1 278 ? 80.089 10.710 -138.788 1.00 74.19 278 THR A N 1
ATOM 2013 C CA . THR A 1 278 ? 81.428 11.081 -139.257 1.00 74.19 278 THR A CA 1
ATOM 2014 C C . THR A 1 278 ? 81.362 12.360 -140.090 1.00 74.19 278 THR A C 1
ATOM 2016 O O . THR A 1 278 ? 80.291 12.828 -140.483 1.00 74.19 278 THR A O 1
ATOM 2019 N N . THR A 1 279 ? 82.520 12.955 -140.372 1.00 66.06 279 THR A N 1
ATOM 2020 C CA . THR A 1 279 ? 82.642 14.212 -141.130 1.00 66.06 279 THR A CA 1
ATOM 2021 C C . THR A 1 279 ? 82.094 14.144 -142.558 1.00 66.06 279 THR A C 1
ATOM 2023 O O . THR A 1 279 ? 81.809 15.190 -143.131 1.00 66.06 279 THR A O 1
ATOM 2026 N N . ASN A 1 280 ? 81.894 12.945 -143.116 1.00 60.16 280 ASN A N 1
ATOM 2027 C CA . ASN A 1 280 ? 81.380 12.735 -144.475 1.00 60.16 280 ASN A CA 1
ATOM 2028 C C . ASN A 1 280 ? 80.013 12.019 -144.513 1.00 60.16 280 ASN A C 1
ATOM 2030 O O . ASN A 1 280 ? 79.561 11.634 -145.591 1.00 60.16 280 ASN A O 1
ATOM 2034 N N . GLY A 1 281 ? 79.349 11.822 -143.367 1.00 75.19 281 GLY A N 1
ATOM 2035 C CA . GLY A 1 281 ? 78.027 11.193 -143.292 1.00 75.19 281 GLY A CA 1
ATOM 2036 C C . GLY A 1 281 ? 77.810 10.362 -142.028 1.00 75.19 281 GLY A C 1
ATOM 2037 O O . GLY A 1 281 ? 78.655 10.298 -141.146 1.00 75.19 281 GLY A O 1
ATOM 2038 N N . GLN A 1 282 ? 76.651 9.716 -141.917 1.00 75.25 282 GLN A N 1
ATOM 2039 C CA . GLN A 1 282 ? 76.350 8.816 -140.802 1.00 75.25 282 GLN A CA 1
ATOM 2040 C C . GLN A 1 282 ? 76.739 7.385 -141.166 1.00 75.25 282 GLN A C 1
ATOM 2042 O O . GLN A 1 282 ? 76.181 6.796 -142.091 1.00 75.25 282 GLN A O 1
ATOM 2047 N N . GLU A 1 283 ? 77.680 6.804 -140.429 1.00 76.19 283 GLU A N 1
ATOM 2048 C CA . GLU A 1 283 ? 78.025 5.396 -140.577 1.00 76.19 283 GLU A CA 1
ATOM 2049 C C . GLU A 1 283 ? 77.164 4.539 -139.656 1.00 76.19 283 GLU A C 1
ATOM 2051 O O . GLU A 1 283 ? 77.104 4.776 -138.453 1.00 76.19 283 GLU A O 1
ATOM 2056 N N . LEU A 1 284 ? 76.519 3.502 -140.190 1.00 79.62 284 LEU A N 1
ATOM 2057 C CA . LEU A 1 284 ? 75.777 2.567 -139.350 1.00 79.62 284 LEU A CA 1
ATOM 2058 C C . LEU A 1 284 ? 76.742 1.739 -138.490 1.00 79.62 284 LEU A C 1
ATOM 2060 O O . LEU A 1 284 ? 77.631 1.076 -139.031 1.00 79.62 284 LEU A O 1
ATOM 2064 N N . VAL A 1 285 ? 76.540 1.747 -137.171 1.00 81.44 285 VAL A N 1
ATOM 2065 C CA . VAL A 1 285 ? 77.253 0.878 -136.223 1.00 81.44 285 VAL A CA 1
ATOM 2066 C C . VAL A 1 285 ? 76.552 -0.475 -136.167 1.00 81.44 285 VAL A C 1
ATOM 2068 O O . VAL A 1 285 ? 77.141 -1.494 -136.527 1.00 81.44 285 VAL A O 1
ATOM 2071 N N . PHE A 1 286 ? 75.268 -0.473 -135.804 1.00 88.81 286 PHE A N 1
ATOM 2072 C CA . PHE A 1 286 ? 74.387 -1.624 -135.966 1.00 88.81 286 PHE A CA 1
ATOM 2073 C C . PHE A 1 286 ? 72.937 -1.184 -136.169 1.00 88.81 286 PHE A C 1
ATOM 2075 O O . PHE A 1 286 ? 72.520 -0.139 -135.665 1.00 88.81 286 PHE A O 1
ATOM 2082 N N . ALA A 1 287 ? 72.164 -1.999 -136.882 1.00 87.62 287 ALA A N 1
ATOM 2083 C CA . ALA A 1 287 ? 70.716 -1.845 -136.976 1.00 87.62 287 ALA A CA 1
ATOM 2084 C C . ALA A 1 287 ? 70.003 -3.176 -136.771 1.00 87.62 287 ALA A C 1
ATOM 2086 O O . ALA A 1 287 ? 70.410 -4.191 -137.329 1.00 87.62 287 ALA A O 1
ATOM 2087 N N . ALA A 1 288 ? 68.893 -3.136 -136.043 1.00 87.12 288 ALA A N 1
ATOM 2088 C CA . ALA A 1 288 ? 67.865 -4.158 -136.055 1.00 87.12 288 ALA A CA 1
ATOM 2089 C C . ALA A 1 288 ? 66.728 -3.687 -136.970 1.00 87.12 288 ALA A C 1
ATOM 2091 O O . ALA A 1 288 ? 66.018 -2.725 -136.664 1.00 87.12 288 ALA A O 1
ATOM 2092 N N . THR A 1 289 ? 66.575 -4.342 -138.118 1.00 81.25 289 THR A N 1
ATOM 2093 C CA . THR A 1 289 ? 65.498 -4.071 -139.078 1.00 81.25 289 THR A CA 1
ATOM 2094 C C . THR A 1 289 ? 65.075 -5.368 -139.755 1.00 81.25 289 THR A C 1
ATOM 2096 O O . THR A 1 289 ? 65.893 -6.268 -139.948 1.00 81.25 289 THR A O 1
ATOM 2099 N N . GLY A 1 290 ? 63.780 -5.516 -140.043 1.00 78.94 290 GLY A N 1
ATOM 2100 C CA . GLY A 1 290 ? 63.244 -6.737 -140.658 1.00 78.94 290 GLY A CA 1
ATOM 2101 C C . GLY A 1 290 ? 63.494 -8.022 -139.851 1.00 78.94 290 GLY A C 1
ATOM 2102 O O . GLY A 1 290 ? 63.568 -9.100 -140.432 1.00 78.94 290 GLY A O 1
ATOM 2103 N N . GLY A 1 291 ? 63.666 -7.918 -138.527 1.00 79.38 291 GLY A N 1
ATOM 2104 C CA . GLY A 1 291 ? 63.937 -9.058 -137.639 1.00 79.38 291 GLY A CA 1
ATOM 2105 C C . GLY A 1 291 ? 65.386 -9.564 -137.643 1.00 79.38 291 GLY A C 1
ATOM 2106 O O . GLY A 1 291 ? 65.667 -10.578 -137.009 1.00 79.38 291 GLY A O 1
ATOM 2107 N N . GLN A 1 292 ? 66.310 -8.882 -138.326 1.00 79.19 292 GLN A N 1
ATOM 2108 C CA . GLN A 1 292 ? 67.730 -9.237 -138.359 1.00 79.19 292 GLN A CA 1
ATOM 2109 C C . GLN A 1 292 ? 68.601 -8.100 -137.827 1.00 79.19 292 GLN A C 1
ATOM 2111 O O . GLN A 1 292 ? 68.288 -6.920 -137.993 1.00 79.19 292 GLN A O 1
ATOM 2116 N N . MET A 1 293 ? 69.711 -8.477 -137.194 1.00 87.00 293 MET A N 1
ATOM 2117 C CA . MET A 1 293 ? 70.759 -7.548 -136.788 1.00 87.00 293 MET A CA 1
ATOM 2118 C C . MET A 1 293 ? 71.791 -7.432 -137.910 1.00 87.00 293 MET A C 1
ATOM 2120 O O . MET A 1 293 ? 72.374 -8.430 -138.336 1.00 87.00 293 MET A O 1
ATOM 2124 N N . PHE A 1 294 ? 72.060 -6.206 -138.338 1.00 84.81 294 PHE A N 1
ATOM 2125 C CA . PHE A 1 294 ? 73.113 -5.873 -139.285 1.00 84.81 294 PHE A CA 1
ATOM 2126 C C . PHE A 1 294 ? 74.249 -5.175 -138.551 1.00 84.81 294 PHE A C 1
ATOM 2128 O O . PHE A 1 294 ? 74.047 -4.130 -137.935 1.00 84.81 294 PHE A O 1
ATOM 2135 N N . MET A 1 295 ? 75.446 -5.752 -138.636 1.00 87.19 295 MET A N 1
ATOM 2136 C CA . MET A 1 295 ? 76.672 -5.215 -138.047 1.00 87.19 295 MET A CA 1
ATOM 2137 C C . MET A 1 295 ? 77.779 -5.283 -139.095 1.00 87.19 295 MET A C 1
ATOM 2139 O O . MET A 1 295 ? 77.942 -6.310 -139.753 1.00 87.19 295 MET A O 1
ATOM 2143 N N . ARG A 1 296 ? 78.528 -4.191 -139.279 1.00 75.69 296 ARG A N 1
ATOM 2144 C CA . ARG A 1 296 ? 79.561 -4.113 -140.329 1.00 75.69 296 ARG A CA 1
ATOM 2145 C C . ARG A 1 296 ? 80.900 -4.695 -139.884 1.00 75.69 296 ARG A C 1
ATOM 2147 O O . ARG A 1 296 ? 81.547 -5.409 -140.640 1.00 75.69 296 ARG A O 1
ATOM 2154 N N . SER A 1 297 ? 81.318 -4.360 -138.672 1.00 77.12 297 SER A N 1
ATOM 2155 C CA . SER A 1 297 ? 82.519 -4.888 -138.035 1.00 77.12 297 SER A CA 1
ATOM 2156 C C . SER A 1 297 ? 82.243 -5.000 -136.546 1.00 77.12 297 SER A C 1
ATOM 2158 O O . SER A 1 297 ? 81.625 -4.105 -135.967 1.00 77.12 297 SER A O 1
ATOM 2160 N N . VAL A 1 298 ? 82.662 -6.106 -135.942 1.00 81.06 298 VAL A N 1
ATOM 2161 C CA . VAL A 1 298 ? 82.482 -6.353 -134.515 1.00 81.06 298 VAL A CA 1
ATOM 2162 C C . VAL A 1 298 ? 83.779 -6.903 -133.939 1.00 81.06 298 VAL A C 1
ATOM 2164 O O . VAL A 1 298 ? 84.408 -7.782 -134.526 1.00 81.06 298 VAL A O 1
ATOM 2167 N N . PHE A 1 299 ? 84.177 -6.366 -132.790 1.00 82.94 299 PHE A N 1
ATOM 2168 C CA . PHE A 1 299 ? 85.235 -6.928 -131.966 1.00 82.94 299 PHE A CA 1
ATOM 2169 C C . PHE A 1 299 ? 84.571 -7.643 -130.792 1.00 82.94 299 PHE A C 1
ATOM 2171 O O . PHE A 1 299 ? 83.866 -7.011 -130.007 1.00 82.94 299 PHE A O 1
ATOM 2178 N N . ILE A 1 300 ? 84.744 -8.961 -130.711 1.00 82.62 300 ILE A N 1
ATOM 2179 C CA . ILE A 1 300 ? 84.153 -9.798 -129.664 1.00 82.62 300 ILE A CA 1
ATOM 2180 C C . ILE A 1 300 ? 85.308 -10.413 -128.890 1.00 82.62 300 ILE A C 1
ATOM 2182 O O . ILE A 1 300 ? 86.129 -11.113 -129.477 1.00 82.62 300 ILE A O 1
ATOM 2186 N N . GLN A 1 301 ? 85.376 -10.124 -127.593 1.00 80.44 301 GLN A N 1
ATOM 2187 C CA . GLN A 1 301 ? 86.427 -10.655 -126.732 1.00 80.44 301 GLN A CA 1
ATOM 2188 C C . GLN A 1 301 ? 86.242 -12.161 -126.510 1.00 80.44 301 GLN A C 1
ATOM 2190 O O . GLN A 1 301 ? 87.150 -12.926 -126.808 1.00 80.44 301 GLN A O 1
ATOM 2195 N N . ASP A 1 302 ? 85.037 -12.572 -126.102 1.00 77.56 302 ASP A N 1
ATOM 2196 C CA . ASP A 1 302 ? 84.654 -13.974 -125.928 1.00 77.56 302 ASP A CA 1
ATOM 2197 C C . ASP A 1 302 ? 83.323 -14.231 -126.648 1.00 77.56 302 ASP A C 1
ATOM 2199 O O . ASP A 1 302 ? 82.255 -13.808 -126.203 1.00 77.56 302 ASP A O 1
ATOM 2203 N N . GLY A 1 303 ? 83.389 -14.864 -127.821 1.00 81.25 303 GLY A N 1
ATOM 2204 C CA . GLY A 1 303 ? 82.216 -15.170 -128.640 1.00 81.25 303 GLY A CA 1
ATOM 2205 C C . GLY A 1 303 ? 81.766 -16.616 -128.471 1.00 81.25 303 GLY A C 1
ATOM 2206 O O . GLY A 1 303 ? 82.557 -17.529 -128.689 1.00 81.25 303 GLY A O 1
ATOM 2207 N N . SER A 1 304 ? 80.485 -16.827 -128.158 1.00 82.19 304 SER A N 1
ATOM 2208 C CA . SER A 1 304 ? 79.836 -18.140 -128.238 1.00 82.19 304 SER A CA 1
ATOM 2209 C C . SER A 1 304 ? 78.811 -18.130 -129.366 1.00 82.19 304 SER A C 1
ATOM 2211 O O . SER A 1 304 ? 77.932 -17.269 -129.398 1.00 82.19 304 SER A O 1
ATOM 2213 N N . ILE A 1 305 ? 78.934 -19.066 -130.307 1.00 84.75 305 ILE A N 1
ATOM 2214 C CA . ILE A 1 305 ? 78.016 -19.221 -131.439 1.00 84.75 305 ILE A CA 1
ATOM 2215 C C . ILE A 1 305 ? 77.618 -20.691 -131.503 1.00 84.75 305 ILE A C 1
ATOM 2217 O O . ILE A 1 305 ? 78.435 -21.524 -131.889 1.00 84.75 305 ILE A O 1
ATOM 2221 N N . ASP A 1 306 ? 76.365 -20.997 -131.168 1.00 84.88 306 ASP A N 1
ATOM 2222 C CA . ASP A 1 306 ? 75.863 -22.377 -131.198 1.00 84.88 306 ASP A CA 1
ATOM 2223 C C . ASP A 1 306 ? 75.875 -22.944 -132.626 1.00 84.88 306 ASP A C 1
ATOM 2225 O O . ASP A 1 306 ? 76.361 -24.046 -132.867 1.00 84.88 306 ASP A O 1
ATOM 2229 N N . ASN A 1 307 ? 75.405 -22.161 -133.606 1.00 79.75 307 ASN A N 1
ATOM 2230 C CA . ASN A 1 307 ? 75.450 -22.526 -135.021 1.00 79.75 307 ASN A CA 1
ATOM 2231 C C . ASN A 1 307 ? 75.731 -21.301 -135.906 1.00 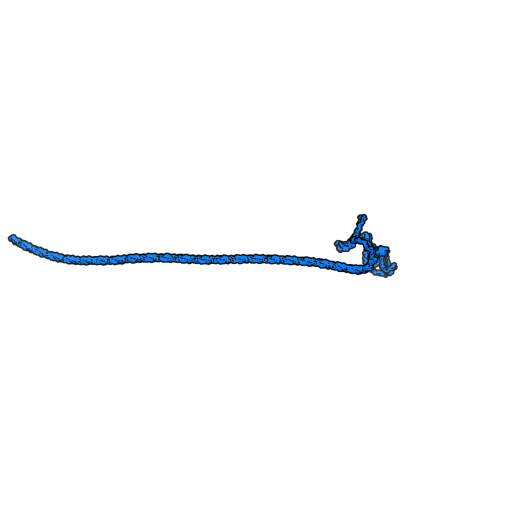79.75 307 ASN A C 1
ATOM 2233 O O . ASN A 1 307 ? 74.913 -20.389 -136.006 1.00 79.75 307 ASN A O 1
ATOM 2237 N N . GLY A 1 308 ? 76.873 -21.300 -136.599 1.00 83.62 308 GLY A N 1
ATOM 2238 C CA . GLY A 1 308 ? 77.271 -20.235 -137.525 1.00 83.62 308 GLY A CA 1
ATOM 2239 C C . GLY A 1 308 ? 77.223 -20.681 -138.987 1.00 83.62 308 GLY A C 1
ATOM 2240 O O . GLY A 1 308 ? 77.765 -21.726 -139.337 1.00 83.62 308 GLY A O 1
ATOM 2241 N N . LYS A 1 309 ? 76.614 -19.875 -139.866 1.00 85.69 309 LYS A N 1
ATOM 2242 C CA . LYS A 1 309 ? 76.774 -20.014 -141.324 1.00 85.69 309 LYS A CA 1
ATOM 2243 C C . LYS A 1 309 ? 77.785 -18.985 -141.812 1.00 85.69 309 LYS A C 1
ATOM 2245 O O . LYS A 1 309 ? 77.531 -17.787 -141.728 1.00 85.69 309 LYS A O 1
ATOM 2250 N N . ILE A 1 310 ? 78.918 -19.453 -142.327 1.00 84.56 310 ILE A N 1
ATOM 2251 C CA . ILE A 1 310 ? 80.004 -18.587 -142.794 1.00 84.56 310 ILE A CA 1
ATOM 2252 C C . ILE A 1 310 ? 79.889 -18.386 -144.302 1.00 84.56 310 ILE A C 1
ATOM 2254 O O . ILE A 1 310 ? 79.890 -19.344 -145.070 1.00 84.56 310 ILE A O 1
ATOM 2258 N N . GLY A 1 311 ? 79.786 -17.125 -144.724 1.00 84.50 311 GLY A N 1
ATOM 2259 C CA . GLY A 1 311 ? 79.549 -16.784 -146.126 1.00 84.50 311 GLY A CA 1
ATOM 2260 C C . GLY A 1 311 ? 80.754 -16.999 -147.041 1.00 84.50 311 GLY A C 1
ATOM 2261 O O . GLY A 1 311 ? 80.554 -17.318 -148.207 1.00 84.50 311 GLY A O 1
ATOM 2262 N N . ASN A 1 312 ? 81.984 -16.827 -146.538 1.00 87.06 312 ASN A N 1
ATOM 2263 C CA . ASN A 1 312 ? 83.213 -16.926 -147.338 1.00 87.06 312 ASN A CA 1
ATOM 2264 C C . ASN A 1 312 ? 84.313 -17.751 -146.663 1.00 87.06 312 ASN A C 1
ATOM 2266 O O . ASN A 1 312 ? 84.657 -18.813 -147.176 1.00 87.06 312 ASN A O 1
ATOM 2270 N N . TYR A 1 313 ? 84.867 -17.288 -145.544 1.00 90.25 313 TYR A N 1
ATOM 2271 C CA . TYR A 1 313 ? 85.895 -18.013 -144.798 1.00 90.25 313 TYR A CA 1
ATOM 2272 C C . TYR A 1 313 ? 85.969 -17.544 -143.345 1.00 90.25 313 TYR A C 1
ATOM 2274 O O . TYR A 1 313 ? 85.476 -16.469 -143.003 1.00 90.25 313 TYR A O 1
ATOM 2282 N N . ILE A 1 314 ? 86.621 -18.350 -142.514 1.00 91.88 314 ILE A N 1
ATOM 2283 C CA . ILE A 1 314 ? 87.102 -17.988 -141.182 1.00 91.88 314 ILE A CA 1
ATOM 2284 C C . ILE A 1 314 ? 88.582 -18.370 -141.085 1.00 91.88 314 ILE A C 1
ATOM 2286 O O . ILE A 1 314 ? 88.991 -19.414 -141.595 1.00 91.88 314 ILE A O 1
ATOM 2290 N N . GLN A 1 315 ? 89.398 -17.506 -140.485 1.00 91.25 315 GLN A N 1
ATOM 2291 C CA . GLN A 1 315 ? 90.848 -17.689 -140.442 1.00 91.25 315 GLN A CA 1
ATOM 2292 C C . GLN A 1 315 ? 91.475 -17.033 -139.218 1.00 91.25 315 GLN A C 1
ATOM 2294 O O . GLN A 1 315 ? 90.913 -16.085 -138.662 1.00 91.25 315 GLN A O 1
ATOM 2299 N N . SER A 1 316 ? 92.663 -17.499 -138.838 1.00 90.69 316 SER A N 1
ATOM 2300 C CA . SER A 1 316 ? 93.490 -16.811 -137.851 1.00 90.69 316 SER A CA 1
ATOM 2301 C C . SER A 1 316 ? 94.035 -15.493 -138.402 1.00 90.69 316 SER A C 1
ATOM 2303 O O . SER A 1 316 ? 94.232 -15.324 -139.605 1.00 90.69 316 SER A O 1
ATOM 2305 N N . SER A 1 317 ? 94.322 -14.547 -137.506 1.00 90.25 317 SER A N 1
ATOM 2306 C CA . SER A 1 317 ? 94.854 -13.229 -137.875 1.00 90.25 317 SER A CA 1
ATOM 2307 C C . SER A 1 317 ? 96.234 -13.282 -138.538 1.00 90.25 317 SER A C 1
ATOM 2309 O O . SER A 1 317 ? 96.590 -12.365 -139.269 1.00 90.25 317 SER A O 1
ATOM 2311 N N . ASN A 1 318 ? 97.002 -14.347 -138.301 1.00 87.56 318 ASN A N 1
ATOM 2312 C CA . ASN A 1 318 ? 98.329 -14.564 -138.876 1.00 87.56 318 ASN A CA 1
ATOM 2313 C C . ASN A 1 318 ? 98.338 -15.482 -140.114 1.00 87.56 318 ASN A C 1
ATOM 2315 O O . ASN A 1 318 ? 99.418 -15.876 -140.542 1.00 87.56 318 ASN A O 1
ATOM 2319 N N . TRP A 1 319 ? 97.178 -15.853 -140.668 1.00 91.12 319 TRP A N 1
ATOM 2320 C CA . TRP A 1 319 ? 97.100 -16.602 -141.925 1.00 91.12 319 TRP A CA 1
ATOM 2321 C C . TRP A 1 319 ? 97.604 -15.749 -143.096 1.00 91.12 319 TRP A C 1
ATOM 2323 O O . TRP A 1 319 ? 97.090 -14.656 -143.337 1.00 91.12 319 TRP A O 1
ATOM 2333 N N . ASP A 1 320 ? 98.585 -16.256 -143.843 1.00 87.88 320 ASP A N 1
ATOM 2334 C CA . ASP A 1 320 ? 99.267 -15.509 -144.911 1.00 87.88 320 ASP A CA 1
ATOM 2335 C C . ASP A 1 320 ? 98.721 -15.778 -146.326 1.00 87.88 320 ASP A C 1
ATOM 2337 O O . ASP A 1 320 ? 99.208 -15.210 -147.301 1.00 87.88 320 ASP A O 1
ATOM 2341 N N . GLY A 1 321 ? 97.707 -16.640 -146.459 1.00 85.00 321 GLY A N 1
ATOM 2342 C CA . GLY A 1 321 ? 97.117 -17.007 -147.751 1.00 85.00 321 GLY A CA 1
ATOM 2343 C C . GLY A 1 321 ? 97.861 -18.099 -148.520 1.00 85.00 321 GLY A C 1
ATOM 2344 O O . GLY A 1 321 ? 97.317 -18.604 -149.499 1.00 85.00 321 GLY A O 1
ATOM 2345 N N . THR A 1 322 ? 99.061 -18.495 -148.089 1.00 83.69 322 THR A N 1
ATOM 2346 C CA . THR A 1 322 ? 99.907 -19.472 -148.798 1.00 83.69 322 THR A CA 1
ATOM 2347 C C . THR A 1 322 ? 99.878 -20.865 -148.181 1.00 83.69 322 THR A C 1
ATOM 2349 O O . THR A 1 322 ? 100.359 -21.817 -148.789 1.00 83.69 322 THR A O 1
ATOM 2352 N N . GLY A 1 323 ? 99.289 -20.998 -146.991 1.00 82.06 323 GLY A N 1
ATOM 2353 C CA . GLY A 1 323 ? 99.192 -22.272 -146.293 1.00 82.06 323 GLY A CA 1
ATOM 2354 C C . GLY A 1 323 ? 100.341 -22.570 -145.349 1.00 82.06 323 GLY A C 1
ATOM 2355 O O . GLY A 1 323 ? 100.300 -23.627 -144.746 1.00 82.06 323 GLY A O 1
ATOM 2356 N N . ASN A 1 324 ? 101.308 -21.667 -145.161 1.00 84.00 324 ASN A N 1
ATOM 2357 C CA . ASN A 1 324 ? 102.504 -21.941 -144.352 1.00 84.00 324 ASN A CA 1
ATOM 2358 C C . ASN A 1 324 ? 102.355 -21.595 -142.861 1.00 84.00 324 ASN A C 1
ATOM 2360 O O . ASN A 1 324 ? 103.026 -22.185 -142.017 1.00 84.00 324 ASN A O 1
ATOM 2364 N N . VAL A 1 325 ? 101.489 -20.638 -142.516 1.00 87.44 325 VAL A N 1
ATOM 2365 C CA . VAL A 1 325 ? 101.271 -20.190 -141.131 1.00 87.44 325 VAL A CA 1
ATOM 2366 C C . VAL A 1 325 ? 99.787 -19.998 -140.831 1.00 87.44 325 VAL A C 1
ATOM 2368 O O . VAL A 1 325 ? 98.991 -19.720 -141.722 1.00 87.44 325 VAL A O 1
ATOM 2371 N N . GLY A 1 326 ? 99.403 -20.151 -139.561 1.00 90.88 326 GLY A N 1
ATOM 2372 C CA . GLY A 1 326 ? 98.020 -19.968 -139.113 1.00 90.88 326 GLY A CA 1
ATOM 2373 C C . GLY A 1 326 ? 97.067 -21.090 -139.542 1.00 90.88 326 GLY A C 1
ATOM 2374 O O . GLY A 1 326 ? 97.493 -22.196 -139.888 1.00 90.88 326 GLY A O 1
ATOM 2375 N N . TRP A 1 327 ? 95.765 -20.805 -139.498 1.00 91.50 327 TRP A N 1
ATOM 2376 C CA . TRP A 1 327 ? 94.714 -21.714 -139.956 1.00 91.50 327 TRP A CA 1
ATOM 2377 C C . TRP A 1 327 ? 93.629 -20.977 -140.743 1.00 91.50 327 TRP A C 1
ATOM 2379 O O . TRP A 1 327 ? 93.366 -19.796 -140.506 1.00 91.50 327 TRP A O 1
ATOM 2389 N N . HIS A 1 328 ? 92.985 -21.684 -141.671 1.00 92.94 328 HIS A N 1
ATOM 2390 C CA . HIS A 1 328 ? 91.947 -21.137 -142.542 1.00 92.94 328 HIS A CA 1
ATOM 2391 C C . HIS A 1 328 ? 90.941 -22.212 -142.954 1.00 92.94 328 HIS A C 1
ATOM 2393 O O . HIS A 1 328 ? 91.328 -23.329 -143.292 1.00 92.94 328 HIS A O 1
ATOM 2399 N N . ILE A 1 329 ? 89.655 -21.858 -142.963 1.00 92.19 329 ILE A N 1
ATOM 2400 C CA . ILE A 1 329 ? 88.546 -22.703 -143.417 1.00 92.19 329 ILE A CA 1
ATOM 2401 C C . ILE A 1 329 ? 87.687 -21.876 -144.372 1.00 92.19 329 ILE A C 1
ATOM 2403 O O . ILE A 1 329 ? 87.161 -20.831 -143.979 1.00 92.19 329 ILE A O 1
ATOM 2407 N N . ASN A 1 330 ? 87.511 -22.338 -145.611 1.00 89.56 330 ASN A N 1
ATOM 2408 C CA . ASN A 1 330 ? 86.690 -21.640 -146.603 1.00 89.56 330 ASN A CA 1
ATOM 2409 C C . ASN A 1 330 ? 85.373 -22.355 -146.924 1.00 89.56 330 ASN A C 1
ATOM 2411 O O . ASN A 1 330 ? 85.180 -23.541 -146.659 1.00 89.56 330 ASN A O 1
ATOM 2415 N N . LYS A 1 331 ? 84.467 -21.609 -147.563 1.00 87.50 331 LYS A N 1
ATOM 2416 C CA . LYS A 1 331 ? 83.148 -22.085 -148.000 1.00 87.50 331 LYS A CA 1
ATOM 2417 C C . LYS A 1 331 ? 83.186 -23.226 -149.019 1.00 87.50 331 LYS A C 1
ATOM 2419 O O . LYS A 1 331 ? 82.170 -23.882 -149.209 1.00 87.50 331 LYS A O 1
ATOM 2424 N N . SER A 1 332 ? 84.317 -23.438 -149.694 1.00 85.31 332 SER A N 1
ATOM 2425 C CA . SER A 1 332 ? 84.480 -24.489 -150.705 1.00 85.31 332 SER A CA 1
ATOM 2426 C C . SER A 1 332 ? 84.822 -25.849 -150.087 1.00 85.31 332 SER A C 1
ATOM 2428 O O . SER A 1 332 ? 84.965 -26.823 -150.819 1.00 85.31 332 SER A O 1
ATOM 2430 N N . GLY A 1 333 ? 84.953 -25.924 -148.756 1.00 80.69 333 GLY A N 1
ATOM 2431 C CA . GLY A 1 333 ? 85.216 -27.158 -148.013 1.00 80.69 333 GLY A CA 1
ATOM 2432 C C . GLY A 1 333 ? 86.697 -27.455 -147.769 1.00 80.69 333 GLY A C 1
ATOM 2433 O O . GLY A 1 333 ? 87.005 -28.443 -147.108 1.00 80.69 333 GLY A O 1
ATOM 2434 N N . TYR A 1 334 ? 87.616 -26.610 -148.246 1.00 83.50 334 TYR A N 1
ATOM 2435 C CA . TYR A 1 334 ? 89.042 -26.745 -147.944 1.00 83.50 334 TYR A CA 1
ATOM 2436 C C . TYR A 1 334 ? 89.378 -26.100 -146.595 1.00 83.50 334 TYR A C 1
ATOM 2438 O O . TYR A 1 334 ? 88.937 -24.984 -146.299 1.00 83.50 334 TYR A O 1
ATOM 2446 N N . ALA A 1 335 ? 90.201 -26.792 -145.806 1.00 88.25 335 ALA A N 1
ATOM 2447 C CA . ALA A 1 335 ? 90.716 -26.302 -144.535 1.00 88.25 335 ALA A CA 1
ATOM 2448 C C . ALA A 1 335 ? 92.217 -26.592 -144.395 1.00 88.25 335 ALA A C 1
ATOM 2450 O O . ALA A 1 335 ? 92.681 -27.676 -144.748 1.00 88.25 335 ALA A O 1
ATOM 2451 N N . THR A 1 336 ? 92.962 -25.636 -143.846 1.00 90.44 336 THR A N 1
ATOM 2452 C CA . THR A 1 336 ? 94.393 -25.761 -143.545 1.00 90.44 336 THR A CA 1
ATOM 2453 C C . THR A 1 336 ? 94.629 -25.444 -142.074 1.00 90.44 336 THR A C 1
ATOM 2455 O O . THR A 1 336 ? 94.193 -24.401 -141.588 1.00 90.44 336 THR A O 1
ATOM 2458 N N . PHE A 1 337 ? 95.348 -26.327 -141.377 1.00 90.94 337 PHE A N 1
ATOM 2459 C CA . PHE A 1 337 ? 95.749 -26.151 -139.981 1.00 90.94 337 PHE A CA 1
ATOM 2460 C C . PHE A 1 337 ? 97.237 -26.493 -139.819 1.00 90.94 337 PHE A C 1
ATOM 2462 O O . PHE A 1 337 ? 97.602 -27.664 -139.812 1.00 90.94 337 PHE A O 1
ATOM 2469 N N . ASN A 1 338 ? 98.095 -25.485 -139.643 1.00 86.88 338 ASN A N 1
ATOM 2470 C CA . ASN A 1 338 ? 99.562 -25.640 -139.638 1.00 86.88 338 ASN A CA 1
ATOM 2471 C C . ASN A 1 338 ? 100.181 -26.147 -138.320 1.00 86.88 338 ASN A C 1
ATOM 2473 O O . ASN A 1 338 ? 101.369 -25.968 -138.072 1.00 86.88 338 ASN A O 1
ATOM 2477 N N . GLY A 1 339 ? 99.386 -26.762 -137.446 1.00 81.81 339 GLY A N 1
ATOM 2478 C CA . GLY A 1 339 ? 99.844 -27.195 -136.125 1.00 81.81 339 GLY A CA 1
ATOM 2479 C C . GLY A 1 339 ? 98.700 -27.699 -135.263 1.00 81.81 339 GLY A C 1
ATOM 2480 O O . GLY A 1 339 ? 98.392 -27.113 -134.227 1.00 81.81 339 GLY A O 1
ATOM 2481 N N . VAL A 1 340 ? 98.020 -28.751 -135.722 1.00 85.06 340 VAL A N 1
ATOM 2482 C CA . VAL A 1 340 ? 96.854 -29.306 -135.030 1.00 85.06 340 VAL A CA 1
ATOM 2483 C C . VAL A 1 340 ? 97.236 -30.509 -134.168 1.00 85.06 340 VAL A C 1
ATOM 2485 O O . VAL A 1 340 ? 97.894 -31.439 -134.620 1.00 85.06 340 VAL A O 1
ATOM 2488 N N . THR A 1 341 ? 96.796 -30.515 -132.910 1.00 84.38 341 THR A N 1
ATOM 2489 C CA . THR A 1 341 ? 96.752 -31.739 -132.100 1.00 84.38 341 THR A CA 1
ATOM 2490 C C . THR A 1 341 ? 95.353 -32.323 -132.206 1.00 84.38 341 THR A C 1
ATOM 2492 O O . THR A 1 341 ? 94.402 -31.744 -131.684 1.00 84.38 341 THR A O 1
ATOM 2495 N N . VAL A 1 342 ? 95.214 -33.465 -132.876 1.00 83.31 342 VAL A N 1
ATOM 2496 C CA . VAL A 1 342 ? 93.928 -34.158 -133.023 1.00 83.31 342 VAL A CA 1
ATOM 2497 C C . VAL A 1 342 ? 93.869 -35.315 -132.031 1.00 83.31 342 VAL A C 1
ATOM 2499 O O . VAL A 1 342 ? 94.827 -36.072 -131.892 1.00 83.31 342 VAL A O 1
ATOM 2502 N N . ARG A 1 343 ? 92.746 -35.462 -131.324 1.00 84.06 343 ARG A N 1
ATOM 2503 C CA . ARG A 1 343 ? 92.487 -36.601 -130.433 1.00 84.06 343 ARG A CA 1
ATOM 2504 C C . ARG A 1 343 ? 91.290 -37.387 -130.959 1.00 84.06 343 ARG A C 1
ATOM 2506 O O . ARG A 1 343 ? 90.230 -36.807 -131.164 1.00 84.06 343 ARG A O 1
ATOM 2513 N N . GLY A 1 344 ? 91.472 -38.691 -131.156 1.00 84.62 344 GLY A N 1
ATOM 2514 C CA . GLY A 1 344 ? 90.480 -39.589 -131.754 1.00 84.62 344 GLY A CA 1
ATOM 2515 C C . GLY A 1 344 ? 91.007 -40.269 -133.020 1.00 84.62 344 GLY A C 1
ATOM 2516 O O . GLY A 1 344 ? 92.203 -40.233 -133.30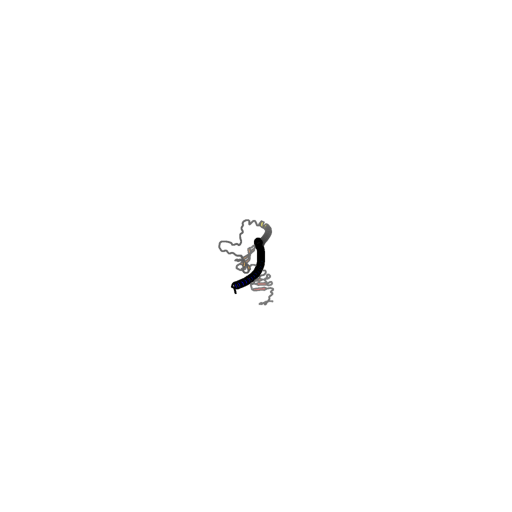1 1.00 84.62 344 GLY A O 1
ATOM 2517 N N . THR A 1 345 ? 90.116 -40.908 -133.776 1.00 84.38 345 THR A N 1
ATOM 2518 C CA . THR A 1 345 ? 90.449 -41.596 -135.033 1.00 84.38 345 THR A CA 1
ATOM 2519 C C . THR A 1 345 ? 90.351 -40.627 -136.212 1.00 84.38 345 THR A C 1
ATOM 2521 O O . THR A 1 345 ? 89.318 -39.985 -136.390 1.00 84.38 345 THR A O 1
ATOM 2524 N N . ILE A 1 346 ? 91.401 -40.538 -137.032 1.00 84.69 346 ILE A N 1
ATOM 2525 C CA . ILE A 1 346 ? 91.403 -39.758 -138.279 1.00 84.69 346 ILE A CA 1
ATOM 2526 C C . ILE A 1 346 ? 91.123 -40.704 -139.449 1.00 84.69 346 ILE A C 1
ATOM 2528 O O . ILE A 1 346 ? 91.806 -41.713 -139.603 1.00 84.69 346 ILE A O 1
ATOM 2532 N N . TYR A 1 347 ? 90.147 -40.354 -140.288 1.00 84.69 347 TYR A N 1
ATOM 2533 C CA . TYR A 1 347 ? 89.921 -40.987 -141.587 1.00 84.69 347 TYR A CA 1
ATOM 2534 C C . TYR A 1 347 ? 90.383 -40.021 -142.678 1.00 84.69 347 TYR A C 1
ATOM 2536 O O . TYR A 1 347 ? 89.787 -38.958 -142.847 1.00 84.69 347 TYR A O 1
ATOM 2544 N N . ALA A 1 348 ? 91.449 -40.374 -143.394 1.00 83.94 348 ALA A N 1
ATOM 2545 C CA . ALA A 1 348 ? 91.993 -39.580 -144.491 1.00 83.94 348 ALA A CA 1
ATOM 2546 C C . ALA A 1 348 ? 92.075 -40.433 -145.759 1.00 83.94 348 ALA A C 1
ATOM 2548 O O . ALA A 1 348 ? 92.417 -41.612 -145.696 1.00 83.94 348 ALA A O 1
ATOM 2549 N N . THR A 1 349 ? 91.747 -39.831 -146.901 1.00 83.69 349 THR A N 1
ATOM 2550 C CA . THR A 1 349 ? 91.815 -40.506 -148.205 1.00 83.69 349 THR A CA 1
ATOM 2551 C C . THR A 1 349 ? 93.264 -40.676 -148.682 1.00 83.69 349 THR A C 1
ATOM 2553 O O . THR A 1 349 ? 93.547 -41.635 -149.390 1.00 83.69 349 THR A O 1
ATOM 2556 N N . ASP A 1 350 ? 94.167 -39.771 -148.281 1.00 76.88 350 ASP A N 1
ATOM 2557 C CA . ASP A 1 350 ? 95.622 -39.815 -148.502 1.00 76.88 350 ASP A CA 1
ATOM 2558 C C . ASP A 1 350 ? 96.321 -38.830 -147.532 1.00 76.88 350 ASP A C 1
ATOM 2560 O O . ASP A 1 350 ? 95.673 -37.891 -147.054 1.00 76.88 350 ASP A O 1
ATOM 2564 N N . GLY A 1 351 ? 97.606 -39.020 -147.211 1.00 76.44 351 GLY A N 1
ATOM 2565 C CA . GLY A 1 351 ? 98.347 -38.107 -146.329 1.00 76.44 351 GLY A CA 1
ATOM 2566 C C . GLY A 1 351 ? 99.730 -38.584 -145.869 1.00 76.44 351 GLY A C 1
ATOM 2567 O O . GLY A 1 351 ? 100.020 -39.777 -145.827 1.00 76.44 351 GLY A O 1
ATOM 2568 N N . SER A 1 352 ? 100.572 -37.623 -145.478 1.00 69.62 352 SER A N 1
ATOM 2569 C CA . SER A 1 352 ? 101.847 -37.843 -144.780 1.00 69.62 352 SER A CA 1
ATOM 2570 C C . SER A 1 352 ? 101.680 -37.398 -143.329 1.00 69.62 352 SER A C 1
ATOM 2572 O O . SER A 1 352 ? 101.279 -36.257 -143.097 1.00 69.62 352 SER A O 1
ATOM 2574 N N . PHE A 1 353 ? 101.979 -38.283 -142.380 1.00 75.62 353 PHE A N 1
ATOM 2575 C CA . PHE A 1 353 ? 101.833 -38.048 -140.939 1.00 75.62 353 PHE A CA 1
ATOM 2576 C C . PHE A 1 353 ? 103.181 -38.148 -140.231 1.00 75.62 353 PHE A C 1
ATOM 2578 O O . PHE A 1 353 ? 104.023 -38.953 -140.690 1.00 75.62 353 PHE A O 1
#

Sequence (353 aa):
MTERKKLESTVNTNQASVTQELATLTTEQEAQATTLSGLQTTVGKNTAAITRIDKAVSDNNQAQTSALAAVKAT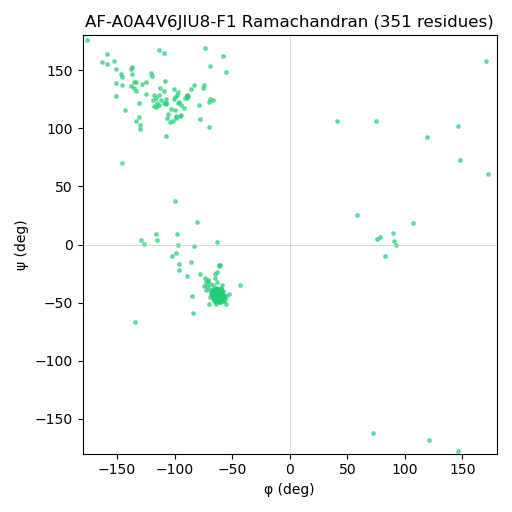TDKNTADISTETTARTDGDSALGRRIDSLKVDVDGNTASRDAGIVGNVTNALANFMAFSDQRVTFAVGETKTMAEITEARKTAADATSAVAEQVTTLKATVEQNGQTNAAAITRIDRTVADLESATATSIQQVTAAIGDTNANVQTTSQAVADINGKLSAQWGVKVQVEANGVKRIAGIQLGIDGTGASNFLISADTFAVYNPTTNGQELVFAATGGQMFMRSVFIQDGSIDNGKIGNYIQSSNWDGTGNVGWHINKSGYATFNGVTVRGTIYATDGSF

Secondary structure (DSSP, 8-state):
--HHHHHHHHHHHHHHHHHHHHHHHHHHHHHHHHHHHHHHHHHHHHHHHHHHHHHHHHHHHHHHHHHHHHHHHHHHHHHHHHHHHHHHHHHHHHHHHHHHHHHHHHHHHHHHHHHHHHHHHHHHHHHHHHHHHHHHHHHHHHHHHHHHHHHHHHHHHHHHHHHHHHHHHHHHHHHHHHHHHHHHHHHHHHHHHHHHHHHHHHHHHHHHHHHHHHHHHHHHHTTTTTS--S------SS-----SSS------EEEEE-TTS-EEEEE--SEEEEEEEETTEEEEEEEEETTEEEES----SS---SS---SSEEE-TT--SSSSSSEEEETTS-EEETT----S----SS---

Organism: NCBI:txid83655

Solvent-accessible surface area (backbone atoms only — not comparable to full-atom values): 21032 Å² total; per-residue (Å²): 136,63,70,68,60,58,51,52,52,50,52,53,52,50,54,51,52,54,52,50,50,52,50,53,51,50,54,52,51,54,54,49,52,52,51,50,53,52,48,53,53,51,51,53,54,48,53,55,50,49,55,51,48,55,50,50,52,51,51,48,51,51,51,52,52,53,52,51,52,51,52,47,52,52,50,55,47,50,51,52,53,51,53,50,51,53,49,53,49,52,52,49,52,52,52,50,50,54,52,52,55,50,50,49,51,52,51,55,49,51,50,52,53,50,51,52,50,51,53,50,52,52,51,53,52,50,53,51,50,52,53,54,51,51,52,52,53,52,49,54,52,52,53,53,50,53,52,51,53,52,51,51,52,52,48,54,54,50,55,53,50,51,53,51,52,52,52,52,52,52,49,50,54,52,52,53,53,48,51,55,53,49,51,55,51,48,54,53,49,53,50,53,50,52,52,50,50,53,53,48,51,50,49,50,50,52,48,52,51,49,47,57,52,41,61,61,41,50,77,58,39,79,79,61,76,85,75,82,88,84,81,90,85,91,81,77,80,79,93,75,85,87,69,93,84,86,74,89,84,80,72,53,79,48,78,50,64,50,102,84,71,52,78,45,84,47,77,56,63,82,61,48,72,47,64,48,80,50,99,89,46,72,43,74,52,36,33,43,42,90,92,42,80,47,69,82,75,83,90,69,94,83,82,86,73,97,80,81,87,69,89,54,64,54,65,44,95,66,42,76,86,79,74,80,41,46,33,39,40,40,66,87,74,56,70,48,68,69,79,73,88,84,86,81,89,85,88,73,97,73,88,88,133